Protein AF-A0A1V6HZI9-F1 (afdb_monomer_lite)

Sequence (207 aa):
MTIEEAFTNPLIVEGMKKQGNSTENINKILEMMKEASAQMIKSAQTSNIKYEIGKFKQYPAVYFSLPIKPKIKKEKKKDRTIEIKNPDGTITKIQASGGGNDDRVKFPPDAFKKEDLPIGGKILQAIQVKNFLISGGLLTSLHCAPSGKLFCQSLTQFNTITKVTHDGGMTFIDHLIVPLNSCLEKEGYMNREEIEDMILKIISLLL

Foldseek 3Di:
DDPLVVLPDPVNVVVVVVVVDDPVNSVVVSVVVVVVVVVVVVCVVVFPWDKDWDDDVNWTFIKIATPDPPPPPPDDPPFPWDWDQDPVRDTDTDRPPPDDDPPVDDDDPCLPPDDAFPPRRIQTAWTDQPPDIDGPDLSNCLRVFAAQARKDFAPPAWDWDWDWDADPNDIDIDIDTGTDIDGCNVNVHDGNVVSVVVVVVVSVVSD

Structure (mmCIF, N/CA/C/O backbone):
data_AF-A0A1V6HZI9-F1
#
_entry.id   AF-A0A1V6HZI9-F1
#
loop_
_atom_site.group_PDB
_atom_site.id
_atom_site.type_symbol
_atom_site.label_atom_id
_atom_site.label_alt_id
_atom_site.label_comp_id
_atom_site.label_asym_id
_atom_site.label_entity_id
_atom_site.label_seq_id
_atom_site.pdbx_PDB_ins_code
_atom_site.Cartn_x
_atom_site.Cartn_y
_atom_site.Cartn_z
_atom_site.occupancy
_atom_site.B_iso_or_equiv
_atom_site.auth_seq_id
_atom_site.auth_comp_id
_atom_site.auth_asym_id
_atom_site.auth_atom_id
_atom_site.pdbx_PDB_model_num
ATOM 1 N N . MET A 1 1 ? -0.736 4.067 29.217 1.00 46.06 1 MET A N 1
ATOM 2 C CA . MET A 1 1 ? 0.454 3.223 29.047 1.00 46.06 1 MET A CA 1
ATOM 3 C C . MET A 1 1 ? 1.166 3.672 27.790 1.00 46.06 1 MET A C 1
ATOM 5 O O . MET A 1 1 ? 0.707 3.380 26.690 1.00 46.06 1 MET A O 1
ATOM 9 N N . THR A 1 2 ? 2.199 4.489 27.943 1.00 56.22 2 THR A N 1
ATOM 10 C CA . THR A 1 2 ? 3.086 4.845 26.832 1.00 56.22 2 THR A CA 1
ATOM 11 C C . THR A 1 2 ? 3.970 3.646 26.486 1.00 56.22 2 THR A C 1
ATOM 13 O O . THR A 1 2 ? 4.133 2.724 27.287 1.00 56.22 2 THR A O 1
ATOM 16 N N . ILE A 1 3 ? 4.544 3.637 25.281 1.00 59.69 3 ILE A N 1
ATOM 17 C CA . ILE A 1 3 ? 5.515 2.605 24.879 1.00 59.69 3 ILE A CA 1
ATOM 18 C C . ILE A 1 3 ? 6.664 2.546 25.905 1.00 59.69 3 ILE A C 1
ATOM 20 O O . ILE A 1 3 ? 7.105 1.470 26.291 1.00 59.69 3 ILE A O 1
ATOM 24 N N . GLU A 1 4 ? 7.068 3.696 26.438 1.00 58.50 4 GLU A N 1
ATOM 25 C CA . GLU A 1 4 ? 8.093 3.820 27.479 1.00 58.50 4 GLU A CA 1
ATOM 26 C C . GLU A 1 4 ? 7.702 3.136 28.800 1.00 58.50 4 GLU A C 1
ATOM 28 O O . GLU A 1 4 ? 8.509 2.416 29.391 1.00 58.50 4 GLU A O 1
ATOM 33 N N . GLU A 1 5 ? 6.455 3.299 29.247 1.00 62.59 5 GLU A N 1
ATOM 34 C CA . GLU A 1 5 ? 5.923 2.635 30.447 1.00 62.59 5 GLU A CA 1
ATOM 35 C C . GLU A 1 5 ? 5.815 1.112 30.272 1.00 62.59 5 GLU A C 1
ATOM 37 O O . GLU A 1 5 ? 5.976 0.358 31.230 1.00 62.59 5 GLU A O 1
ATOM 42 N N . ALA A 1 6 ? 5.574 0.634 29.047 1.00 62.78 6 ALA A N 1
ATOM 43 C CA . ALA A 1 6 ? 5.550 -0.796 28.760 1.00 62.78 6 ALA A CA 1
ATOM 44 C C . ALA A 1 6 ? 6.958 -1.412 28.837 1.00 62.78 6 ALA A C 1
ATOM 46 O O . ALA A 1 6 ? 7.141 -2.440 29.482 1.00 62.78 6 ALA A O 1
ATOM 47 N N . PHE A 1 7 ? 7.971 -0.777 28.241 1.00 60.72 7 PHE A N 1
ATOM 48 C CA . PHE A 1 7 ? 9.335 -1.326 28.178 1.00 60.72 7 PHE A CA 1
ATOM 49 C C . PHE A 1 7 ? 10.171 -1.121 29.449 1.00 60.72 7 PHE A C 1
ATOM 51 O O . PHE A 1 7 ? 11.215 -1.751 29.607 1.00 60.72 7 PHE A O 1
ATOM 58 N N . THR A 1 8 ? 9.697 -0.301 30.385 1.00 66.25 8 THR A N 1
ATOM 59 C CA . THR A 1 8 ? 10.233 -0.223 31.754 1.00 66.25 8 THR A CA 1
ATOM 60 C C . THR A 1 8 ? 9.648 -1.290 32.683 1.00 66.25 8 THR A C 1
ATOM 62 O O . THR A 1 8 ? 10.113 -1.444 33.813 1.00 66.25 8 THR A O 1
ATOM 65 N N . ASN A 1 9 ? 8.667 -2.072 32.215 1.00 73.12 9 ASN A N 1
ATOM 66 C CA . ASN A 1 9 ? 8.085 -3.162 32.984 1.00 73.12 9 ASN A CA 1
ATOM 67 C C . ASN A 1 9 ? 9.141 -4.257 33.262 1.00 73.12 9 ASN A C 1
ATOM 69 O O . ASN A 1 9 ? 9.729 -4.791 32.312 1.00 73.12 9 ASN A O 1
ATOM 73 N N . PRO A 1 10 ? 9.345 -4.652 34.536 1.00 70.44 10 PRO A N 1
ATOM 74 C CA . PRO A 1 10 ? 10.313 -5.676 34.926 1.00 70.44 10 PRO A CA 1
ATOM 75 C C . PRO A 1 10 ? 10.183 -6.987 34.142 1.00 70.44 10 PRO A C 1
ATOM 77 O O . PRO A 1 10 ? 11.195 -7.597 33.807 1.00 70.44 10 PRO A O 1
ATOM 80 N N . LEU A 1 11 ? 8.958 -7.384 33.782 1.00 71.38 11 LEU A N 1
ATOM 81 C CA . LEU A 1 11 ? 8.686 -8.619 33.041 1.00 71.38 11 LEU A CA 1
ATOM 82 C C . LEU A 1 11 ? 9.225 -8.574 31.604 1.00 71.38 11 LEU A C 1
ATOM 84 O O . LEU A 1 11 ? 9.719 -9.579 31.092 1.00 71.38 11 LEU A O 1
ATOM 88 N N . ILE A 1 12 ? 9.170 -7.407 30.957 1.00 64.75 12 ILE A N 1
ATOM 89 C CA . ILE A 1 12 ? 9.692 -7.220 29.596 1.00 64.75 12 ILE A CA 1
ATOM 90 C C . ILE A 1 12 ? 11.221 -7.176 29.621 1.00 64.75 12 ILE A C 1
ATOM 92 O O . ILE A 1 12 ? 11.871 -7.819 28.796 1.00 64.75 12 ILE A O 1
ATOM 96 N N . VAL A 1 13 ? 11.803 -6.496 30.611 1.00 66.62 13 VAL A N 1
ATOM 97 C CA . VAL A 1 13 ? 13.260 -6.442 30.809 1.00 66.62 13 VAL A CA 1
ATOM 98 C C . VAL A 1 13 ? 13.831 -7.835 31.096 1.00 66.62 13 VAL A C 1
ATOM 100 O O . VAL A 1 13 ? 14.883 -8.199 30.569 1.00 66.62 13 VAL A O 1
ATOM 103 N N . GLU A 1 14 ? 13.136 -8.648 31.891 1.00 70.00 14 GLU A N 1
ATOM 104 C CA . GLU A 1 14 ? 13.538 -10.02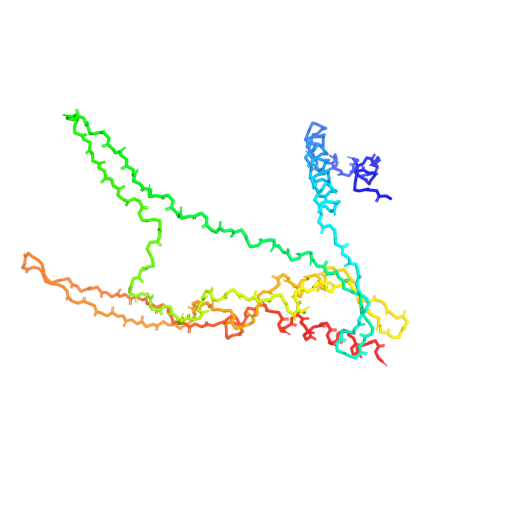7 32.176 1.00 70.00 14 GLU A CA 1
ATOM 105 C C . GLU A 1 14 ? 13.434 -10.926 30.930 1.00 70.00 14 GLU A C 1
ATOM 107 O O . GLU A 1 14 ? 14.324 -11.740 30.677 1.00 70.00 14 GLU A O 1
ATOM 112 N N . GLY A 1 15 ? 12.404 -10.731 30.099 1.00 70.06 15 GLY A N 1
ATOM 113 C CA . GLY A 1 15 ? 12.269 -11.392 28.798 1.00 70.06 15 GLY A CA 1
ATOM 114 C C . GLY A 1 15 ? 13.395 -11.034 27.820 1.00 70.06 15 GLY A C 1
ATOM 115 O O . GLY A 1 15 ? 13.958 -11.918 27.177 1.00 70.06 15 GLY A O 1
ATOM 116 N N . MET A 1 16 ? 13.794 -9.760 27.761 1.00 65.06 16 MET A N 1
ATOM 117 C CA . MET A 1 16 ? 14.908 -9.301 26.919 1.00 65.06 16 MET A CA 1
ATOM 118 C C . MET A 1 16 ? 16.262 -9.850 27.376 1.00 65.06 16 MET A C 1
ATOM 120 O O . MET A 1 16 ? 17.093 -10.200 26.537 1.00 65.06 16 MET A O 1
ATOM 124 N N . LYS A 1 17 ? 16.474 -9.986 28.691 1.00 70.38 17 LYS A N 1
ATOM 125 C CA . LYS A 1 17 ? 17.668 -10.641 29.251 1.00 70.38 17 LYS A CA 1
ATOM 126 C C . LYS A 1 17 ? 17.710 -12.134 28.918 1.00 70.38 17 LYS A C 1
ATOM 128 O O . LYS A 1 17 ? 18.770 -12.644 28.567 1.00 70.38 17 LYS A O 1
ATOM 133 N N . LYS A 1 18 ? 16.565 -12.828 28.953 1.00 74.50 18 LYS A N 1
ATOM 134 C CA . LYS A 1 18 ? 16.451 -14.246 28.550 1.00 74.50 18 LYS A CA 1
ATOM 135 C C . LYS A 1 18 ? 16.744 -14.473 27.061 1.00 74.50 18 LYS A C 1
ATOM 137 O O . LYS A 1 18 ? 17.177 -15.558 26.698 1.00 74.50 18 LYS A O 1
ATOM 142 N N . GLN A 1 19 ? 16.570 -13.454 26.219 1.00 67.88 19 GLN A N 1
ATOM 143 C CA . GLN A 1 19 ? 16.938 -13.480 24.796 1.00 67.88 19 GLN A CA 1
ATOM 144 C C . GLN A 1 19 ? 18.418 -13.143 24.523 1.00 67.88 19 GLN A C 1
ATOM 146 O O . GLN A 1 19 ? 18.811 -13.017 23.367 1.00 67.88 19 GLN A O 1
ATOM 151 N N . GLY A 1 20 ? 19.252 -13.007 25.561 1.00 68.81 20 GLY A N 1
ATOM 152 C CA . GLY A 1 20 ? 20.697 -12.800 25.416 1.00 68.81 20 GLY A CA 1
ATOM 153 C C . GLY A 1 20 ? 21.125 -11.346 25.199 1.00 68.81 20 GLY A C 1
ATOM 154 O O . GLY A 1 20 ? 22.288 -11.099 24.884 1.00 68.81 20 GLY A O 1
ATOM 155 N N . ASN A 1 21 ? 20.230 -10.369 25.384 1.00 69.75 21 ASN A N 1
ATOM 156 C CA . ASN A 1 21 ? 20.609 -8.958 25.302 1.00 69.75 21 ASN A CA 1
ATOM 157 C C . ASN A 1 21 ? 21.319 -8.497 26.582 1.00 69.75 21 ASN A C 1
ATOM 159 O O . ASN A 1 21 ? 20.817 -8.685 27.692 1.00 69.75 21 ASN A O 1
ATOM 163 N N . SER A 1 22 ? 22.474 -7.842 26.422 1.00 72.94 22 SER A N 1
ATOM 164 C CA . SER A 1 22 ? 23.171 -7.181 27.527 1.00 72.94 22 SER A CA 1
ATOM 165 C C . SER A 1 22 ? 22.367 -5.985 28.047 1.00 72.94 22 SER A C 1
ATOM 167 O O . SER A 1 22 ? 21.621 -5.336 27.309 1.00 72.94 22 SER A O 1
ATOM 169 N N . THR A 1 23 ? 22.542 -5.655 29.326 1.00 71.19 23 THR A N 1
ATOM 170 C CA . THR A 1 23 ? 21.860 -4.524 29.976 1.00 71.19 23 THR A CA 1
ATOM 171 C C . THR A 1 23 ? 22.152 -3.188 29.274 1.00 71.19 23 THR A C 1
ATOM 173 O O . THR A 1 23 ? 21.282 -2.326 29.198 1.00 71.19 23 THR A O 1
ATOM 176 N N . GLU A 1 24 ? 23.346 -3.036 28.694 1.00 71.88 24 GLU A N 1
ATOM 177 C CA . GLU A 1 24 ? 23.735 -1.865 27.896 1.00 71.88 24 GLU A CA 1
ATOM 178 C C . GLU A 1 24 ? 22.971 -1.772 26.568 1.00 71.88 24 GLU A C 1
ATOM 180 O O . GLU A 1 24 ? 22.516 -0.689 26.198 1.00 71.88 24 GLU A O 1
ATOM 185 N N . ASN A 1 25 ? 22.758 -2.897 25.877 1.00 73.75 25 ASN A N 1
ATOM 186 C CA . ASN A 1 25 ? 21.975 -2.924 24.640 1.00 73.75 25 ASN A CA 1
ATOM 187 C C . ASN A 1 25 ? 20.499 -2.604 24.898 1.00 73.75 25 ASN A C 1
ATOM 189 O O . ASN A 1 25 ? 19.892 -1.867 24.125 1.00 73.75 25 ASN A O 1
ATOM 193 N N . ILE A 1 26 ? 19.938 -3.096 26.006 1.00 70.69 26 ILE A N 1
ATOM 194 C CA . ILE A 1 26 ? 18.561 -2.781 26.418 1.00 70.69 26 ILE A CA 1
ATOM 195 C C . ILE A 1 26 ? 18.415 -1.273 26.676 1.00 70.69 26 ILE A C 1
ATOM 197 O O . ILE A 1 26 ? 17.486 -0.652 26.163 1.00 70.69 26 ILE A O 1
ATOM 201 N N . ASN A 1 27 ? 19.368 -0.658 27.383 1.00 72.81 27 ASN A N 1
ATOM 202 C CA . ASN A 1 27 ? 19.362 0.787 27.635 1.00 72.81 27 ASN A CA 1
ATOM 203 C C . ASN A 1 27 ? 19.506 1.610 26.346 1.00 72.81 27 ASN A C 1
ATOM 205 O O . ASN A 1 27 ? 18.825 2.619 26.181 1.00 72.81 27 ASN A O 1
ATOM 209 N N . LYS A 1 28 ? 20.337 1.163 25.397 1.00 78.56 28 LYS A N 1
ATOM 210 C CA . LYS A 1 28 ? 20.498 1.829 24.097 1.00 78.56 28 LYS A CA 1
ATOM 211 C C . LYS A 1 28 ? 19.223 1.769 23.249 1.00 78.56 28 LYS A C 1
ATOM 213 O O . LYS A 1 28 ? 18.861 2.758 22.619 1.00 78.56 28 LYS A O 1
ATOM 218 N N . ILE A 1 29 ? 18.524 0.632 23.258 1.00 73.44 29 ILE A N 1
ATOM 219 C CA . ILE A 1 29 ? 17.230 0.465 22.578 1.00 73.44 29 ILE A CA 1
ATOM 220 C C . ILE A 1 29 ? 16.169 1.373 23.212 1.00 73.44 29 ILE A C 1
ATOM 222 O O . ILE A 1 29 ? 15.417 2.023 22.489 1.00 73.44 29 ILE A O 1
ATOM 226 N N . LEU A 1 30 ? 16.135 1.460 24.545 1.00 71.19 30 LEU A N 1
ATOM 227 C CA . LEU A 1 30 ? 15.223 2.347 25.269 1.00 71.19 30 LEU A CA 1
ATOM 228 C C . LEU A 1 30 ? 15.449 3.822 24.913 1.00 71.19 30 LEU A C 1
ATOM 230 O O . LEU A 1 30 ? 14.481 4.532 24.658 1.00 71.19 30 LEU A O 1
ATOM 234 N N . GLU A 1 31 ? 16.701 4.277 24.844 1.00 76.25 31 GLU A N 1
ATOM 235 C CA . GLU A 1 31 ? 17.022 5.655 24.444 1.00 76.25 31 GLU A CA 1
ATOM 236 C C . GLU A 1 31 ? 16.632 5.943 22.987 1.00 76.25 31 GLU A C 1
ATOM 238 O O . GLU A 1 31 ? 15.959 6.936 22.719 1.00 76.25 31 GLU A O 1
ATOM 243 N N . MET A 1 32 ? 16.922 5.034 22.048 1.00 74.44 32 MET A N 1
ATOM 244 C CA . MET A 1 32 ? 16.468 5.180 20.657 1.00 74.44 32 MET A CA 1
ATOM 245 C C . MET A 1 32 ? 14.937 5.234 20.539 1.00 74.44 32 MET A C 1
ATOM 247 O O . MET A 1 32 ? 14.396 5.972 19.714 1.00 74.44 32 MET A O 1
ATOM 251 N N . MET A 1 33 ? 14.221 4.461 21.358 1.00 68.00 33 MET A N 1
ATOM 252 C CA . MET A 1 33 ? 12.759 4.492 21.386 1.00 68.00 33 MET A CA 1
ATOM 253 C C . MET A 1 33 ? 12.212 5.790 21.980 1.00 68.00 33 MET A C 1
ATOM 255 O O . MET A 1 33 ? 11.218 6.285 21.456 1.00 68.00 33 MET A O 1
ATOM 259 N N . LYS A 1 34 ? 12.853 6.360 23.010 1.00 70.00 34 LYS A N 1
ATOM 260 C CA . LYS A 1 34 ? 12.498 7.682 23.558 1.00 70.00 34 LYS A CA 1
ATOM 261 C C . LYS A 1 34 ? 12.708 8.797 22.540 1.00 70.00 34 LYS A C 1
ATOM 263 O O . LYS A 1 34 ? 11.889 9.702 22.417 1.00 70.00 34 LYS A O 1
ATOM 268 N N . GLU A 1 35 ? 13.800 8.747 21.786 1.00 73.88 35 GLU A N 1
ATOM 269 C CA . GLU A 1 35 ? 14.040 9.722 20.723 1.00 73.88 35 GLU A CA 1
ATOM 270 C C . GLU A 1 35 ? 12.982 9.600 19.620 1.00 73.88 35 GLU A C 1
ATOM 272 O O . GLU A 1 35 ? 12.399 10.605 19.203 1.00 73.88 35 GLU A O 1
ATOM 277 N N . ALA A 1 36 ? 12.657 8.372 19.204 1.00 67.69 36 ALA A N 1
ATOM 278 C CA . ALA A 1 36 ? 11.620 8.110 18.212 1.00 67.69 36 ALA A CA 1
ATOM 279 C C . ALA A 1 36 ? 10.216 8.512 18.703 1.00 67.69 36 ALA A C 1
ATOM 281 O O . ALA A 1 36 ? 9.455 9.121 17.946 1.00 67.69 36 ALA A O 1
ATOM 282 N N . SER A 1 37 ? 9.869 8.225 19.962 1.00 62.16 37 SER A N 1
ATOM 283 C CA . SER A 1 37 ? 8.592 8.611 20.573 1.00 62.16 37 SER A CA 1
ATOM 284 C C . SER A 1 37 ? 8.484 10.132 20.689 1.00 62.16 37 SER A C 1
ATOM 286 O O . SER A 1 37 ? 7.485 10.706 20.258 1.00 62.16 37 SER A O 1
ATOM 288 N N . ALA A 1 38 ? 9.526 10.815 21.168 1.00 69.06 38 ALA A N 1
ATOM 289 C CA . ALA A 1 38 ? 9.567 12.269 21.279 1.00 69.06 38 ALA A CA 1
ATOM 290 C C . ALA A 1 38 ? 9.475 12.946 19.905 1.00 69.06 38 ALA A C 1
ATOM 292 O O . ALA A 1 38 ? 8.787 13.961 19.753 1.00 69.06 38 ALA A O 1
ATOM 293 N N . GLN A 1 39 ? 10.121 12.376 18.884 1.00 64.88 39 GLN A N 1
ATOM 294 C CA . GLN A 1 39 ? 10.023 12.849 17.506 1.00 64.88 39 GLN A CA 1
ATOM 295 C C . GLN A 1 39 ? 8.614 12.636 16.935 1.00 64.88 39 GLN A C 1
ATOM 297 O O . GLN A 1 39 ? 8.078 13.544 16.295 1.00 64.88 39 GLN A O 1
ATOM 302 N N . MET A 1 40 ? 7.974 11.495 17.216 1.00 62.12 40 MET A N 1
ATOM 303 C CA . MET A 1 40 ? 6.577 11.244 16.846 1.00 62.12 40 MET A CA 1
ATOM 304 C C . MET A 1 40 ? 5.610 12.193 17.556 1.00 62.12 40 MET A C 1
ATOM 306 O O . MET A 1 40 ? 4.726 12.736 16.903 1.00 62.12 40 MET A O 1
ATOM 310 N N . ILE A 1 41 ? 5.785 12.450 18.855 1.00 64.56 41 ILE A N 1
ATOM 311 C CA . ILE A 1 41 ? 4.928 13.357 19.635 1.00 64.56 41 ILE A CA 1
ATOM 312 C C . ILE A 1 41 ? 5.074 14.795 19.129 1.00 64.56 41 ILE A C 1
ATOM 314 O O . ILE A 1 41 ? 4.068 15.447 18.849 1.00 64.56 41 ILE A O 1
ATOM 318 N N . LYS A 1 42 ? 6.308 15.281 18.929 1.00 64.44 42 LYS A N 1
ATOM 319 C CA . LYS A 1 42 ? 6.554 16.604 18.329 1.00 64.44 42 LYS A CA 1
ATOM 320 C C . LYS A 1 42 ? 5.964 16.699 16.924 1.00 64.44 42 LYS A C 1
ATOM 322 O O . LYS A 1 42 ? 5.370 17.719 16.574 1.00 64.44 42 LYS A O 1
ATOM 327 N N . SER A 1 43 ? 6.086 15.644 16.120 1.00 59.50 43 SER A N 1
ATOM 328 C CA . SER A 1 43 ? 5.467 15.584 14.795 1.00 59.50 43 SER A CA 1
ATOM 329 C C . SER A 1 43 ? 3.940 15.609 14.886 1.00 59.50 43 SER A C 1
ATOM 331 O O . SER A 1 43 ? 3.311 16.378 14.169 1.00 59.50 43 SER A O 1
ATOM 333 N N . ALA A 1 44 ? 3.325 14.860 15.799 1.00 60.41 44 ALA A N 1
ATOM 334 C CA . ALA A 1 44 ? 1.876 14.837 15.981 1.00 60.41 44 ALA A CA 1
ATOM 335 C C . ALA A 1 44 ? 1.331 16.202 16.436 1.00 60.41 44 ALA A C 1
ATOM 337 O O . ALA A 1 44 ? 0.359 16.693 15.863 1.00 60.41 44 ALA A O 1
ATOM 338 N N . GLN A 1 45 ? 2.001 16.853 17.394 1.00 64.25 45 GLN A N 1
ATOM 339 C CA . GLN A 1 45 ? 1.646 18.190 17.885 1.00 64.25 45 GLN A CA 1
ATOM 340 C C . GLN A 1 45 ? 1.770 19.266 16.797 1.00 64.25 45 GLN A C 1
ATOM 342 O O . GLN A 1 45 ? 0.937 20.164 16.716 1.00 64.25 45 GLN A O 1
ATOM 347 N N . THR A 1 46 ? 2.775 19.164 15.924 1.00 61.66 46 THR A N 1
ATOM 348 C CA . THR A 1 46 ? 2.971 20.107 14.807 1.00 61.66 46 THR A CA 1
ATOM 349 C C . THR A 1 46 ? 2.067 19.827 13.605 1.00 61.66 46 THR A C 1
ATOM 351 O O . THR A 1 46 ? 1.815 20.727 12.807 1.00 61.66 46 THR A O 1
ATOM 354 N N . SER A 1 47 ? 1.545 18.605 13.471 1.00 60.31 47 SER A N 1
ATOM 355 C CA . SER A 1 47 ? 0.797 18.174 12.284 1.00 60.31 47 SER A CA 1
ATOM 356 C C . SER A 1 47 ? -0.693 18.535 12.297 1.00 60.31 47 SER A C 1
ATOM 358 O O . SER A 1 47 ? -1.345 18.318 11.286 1.00 60.31 47 SER A O 1
ATOM 360 N N . ASN A 1 48 ? -1.261 19.085 13.380 1.00 66.69 48 ASN A N 1
ATOM 361 C CA . ASN A 1 48 ? -2.681 19.492 13.463 1.00 66.69 48 ASN A CA 1
ATOM 362 C C . ASN A 1 48 ? -3.657 18.471 12.825 1.00 66.69 48 ASN A C 1
ATOM 364 O O . ASN A 1 48 ? -4.565 18.833 12.071 1.00 66.69 48 ASN A O 1
ATOM 368 N N . ILE A 1 49 ? -3.403 17.179 13.059 1.00 73.19 49 ILE A N 1
ATOM 369 C CA . ILE A 1 49 ? -4.184 16.081 12.486 1.00 73.19 49 ILE A CA 1
ATOM 370 C C . ILE A 1 49 ? -5.560 16.115 13.144 1.00 73.19 49 ILE A C 1
ATOM 372 O O . ILE A 1 49 ? -5.666 16.073 14.369 1.00 73.19 49 ILE A O 1
ATOM 376 N N . LYS A 1 50 ? -6.616 16.196 12.334 1.00 81.06 50 LYS A N 1
ATOM 377 C CA . LYS A 1 50 ? -8.000 16.188 12.821 1.00 81.06 50 LYS A CA 1
ATOM 378 C C . LYS A 1 50 ? -8.638 14.844 12.534 1.00 81.06 50 LYS A C 1
ATOM 380 O O . LYS A 1 50 ? -8.375 14.250 11.488 1.00 81.06 50 LYS A O 1
ATOM 385 N N . TYR A 1 51 ? -9.493 14.386 13.442 1.00 86.19 51 TYR A N 1
ATOM 386 C CA . TYR A 1 51 ? -10.368 13.266 13.135 1.00 86.19 51 TYR A CA 1
ATOM 387 C C . TYR A 1 51 ? -11.620 13.763 12.409 1.00 86.19 51 TYR A C 1
ATOM 389 O O . TYR A 1 51 ? -12.073 14.891 12.608 1.00 86.19 51 TYR A O 1
ATOM 397 N N . GLU A 1 52 ? -12.173 12.906 11.567 1.00 88.94 52 GLU A N 1
ATOM 398 C CA . GLU A 1 52 ? -13.426 13.128 10.865 1.00 88.94 52 GLU A CA 1
ATOM 399 C C . GLU A 1 52 ? -14.261 11.855 10.940 1.00 88.94 52 GLU A C 1
ATOM 401 O O . GLU A 1 52 ? -13.755 10.752 10.728 1.00 88.94 52 GLU A O 1
ATOM 406 N N . ILE A 1 53 ? -15.546 12.009 11.244 1.00 91.31 53 ILE A N 1
ATOM 407 C CA . ILE A 1 53 ? -16.509 10.914 11.182 1.00 91.31 53 ILE A CA 1
ATOM 408 C C . ILE A 1 53 ? -17.148 10.955 9.800 1.00 91.31 53 ILE A C 1
ATOM 410 O O . ILE A 1 53 ? -17.642 11.990 9.359 1.00 91.31 53 ILE A O 1
ATOM 414 N N . GLY A 1 54 ? -17.144 9.820 9.120 1.00 91.31 54 GLY A N 1
ATOM 415 C CA . GLY A 1 54 ? -17.730 9.674 7.802 1.00 91.31 54 GLY A CA 1
ATOM 416 C C . GLY A 1 54 ? -18.261 8.268 7.597 1.00 91.31 54 GLY A C 1
ATOM 417 O O . GLY A 1 54 ? -18.680 7.588 8.536 1.00 91.31 54 GLY A O 1
ATOM 418 N N . LYS A 1 55 ? -18.242 7.826 6.342 1.00 92.75 55 LYS A N 1
ATOM 419 C CA . LYS A 1 55 ? -18.597 6.458 5.976 1.00 92.75 55 LYS A CA 1
ATOM 420 C C . LYS A 1 55 ? -17.485 5.831 5.155 1.00 92.75 55 LYS A C 1
ATOM 422 O O . LYS A 1 55 ? -16.874 6.502 4.325 1.00 92.75 55 LYS A O 1
ATOM 427 N N . PHE A 1 56 ? -17.213 4.557 5.394 1.00 91.06 56 PHE A N 1
ATOM 428 C CA . PHE A 1 56 ? -16.454 3.700 4.496 1.00 91.06 56 PHE A CA 1
ATOM 429 C C . PHE A 1 56 ? -17.461 2.829 3.748 1.00 91.06 56 PHE A C 1
ATOM 431 O O . PHE A 1 56 ? -18.125 1.981 4.347 1.00 91.06 56 PHE A O 1
ATOM 438 N N . LYS A 1 57 ? -17.645 3.100 2.450 1.00 90.12 57 LYS A N 1
ATOM 439 C CA . LYS A 1 57 ? -18.813 2.630 1.686 1.00 90.12 57 LYS A CA 1
ATOM 440 C C . LYS A 1 57 ? -20.113 3.033 2.407 1.00 90.12 57 LYS A C 1
ATOM 442 O O . LYS A 1 57 ? -20.418 4.219 2.499 1.00 90.12 57 LYS A O 1
ATOM 447 N N . GLN A 1 58 ? -20.845 2.065 2.952 1.00 92.31 58 GLN A N 1
ATOM 448 C CA . GLN A 1 58 ? -22.082 2.265 3.713 1.00 92.31 58 GLN A CA 1
ATOM 449 C C . GLN A 1 58 ? -21.893 2.244 5.239 1.00 92.31 58 GLN A C 1
ATOM 451 O O . GLN A 1 58 ? -22.815 2.615 5.965 1.00 92.31 58 GLN A O 1
ATOM 456 N N . TYR A 1 59 ? -20.718 1.843 5.733 1.00 93.81 59 TYR A N 1
ATOM 457 C CA . TYR A 1 59 ? -20.458 1.638 7.159 1.00 93.81 59 TYR A CA 1
ATOM 458 C C . TYR A 1 59 ? -19.947 2.918 7.822 1.00 93.81 59 TYR A C 1
ATOM 460 O O . TYR A 1 59 ? -19.098 3.590 7.231 1.00 93.81 59 TYR A O 1
ATOM 468 N N . PRO A 1 60 ? -20.411 3.275 9.034 1.00 95.25 60 PRO A N 1
ATOM 469 C CA . PRO A 1 60 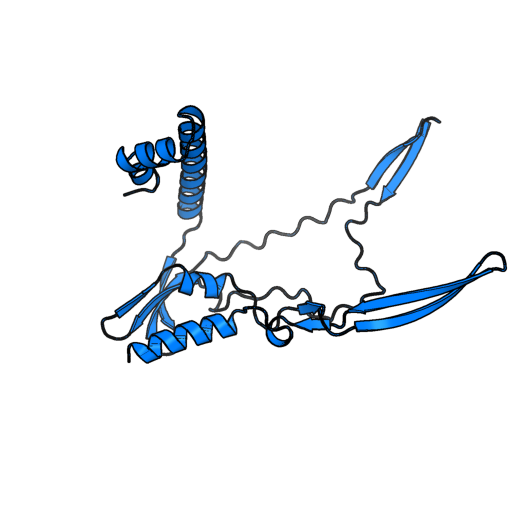? -19.827 4.373 9.796 1.00 95.25 60 PRO A CA 1
ATOM 470 C C . PRO A 1 60 ? -18.323 4.162 9.991 1.00 95.25 60 PRO A C 1
ATOM 472 O O . PRO A 1 60 ? -17.879 3.059 10.311 1.00 95.25 60 PRO A O 1
ATOM 475 N N . ALA A 1 61 ? -17.537 5.213 9.782 1.00 94.44 61 ALA A N 1
ATOM 476 C CA . ALA A 1 61 ? -16.085 5.134 9.830 1.00 94.44 61 ALA A CA 1
ATOM 477 C C . ALA A 1 61 ? -15.460 6.402 10.409 1.00 94.44 61 ALA A C 1
ATOM 479 O O . ALA A 1 61 ? -16.010 7.499 10.290 1.00 94.44 61 ALA A O 1
ATOM 480 N N . VAL A 1 62 ? -14.282 6.243 11.004 1.00 92.12 62 VAL A N 1
ATOM 481 C CA . VAL A 1 62 ? -13.462 7.341 11.516 1.00 92.12 62 VAL A CA 1
ATOM 482 C C . VAL A 1 62 ? -12.207 7.456 10.670 1.00 92.12 62 VAL A C 1
ATOM 484 O O . VAL A 1 62 ? -11.524 6.467 10.398 1.00 92.12 62 VAL A O 1
ATOM 487 N N . TYR A 1 63 ? -11.896 8.685 10.287 1.00 90.25 63 TYR A N 1
ATOM 488 C CA . TYR A 1 63 ? -10.756 9.045 9.467 1.00 90.25 63 TYR A CA 1
ATOM 489 C C . TYR A 1 63 ? -9.855 10.035 10.197 1.00 90.25 63 TYR A C 1
ATOM 491 O O . TYR A 1 63 ? -10.329 10.873 10.957 1.00 90.25 63 TYR A O 1
ATOM 499 N N . PHE A 1 64 ? -8.562 10.001 9.902 1.00 86.75 64 PHE A N 1
ATOM 500 C CA . PHE A 1 64 ? -7.647 11.106 10.136 1.00 86.75 64 PHE A CA 1
ATOM 501 C C . PHE A 1 64 ? -7.486 11.910 8.853 1.00 86.75 64 PHE A C 1
ATOM 503 O O . PHE A 1 64 ? -7.064 11.394 7.815 1.00 86.75 64 PHE A O 1
ATOM 510 N N . SER A 1 65 ? -7.810 13.195 8.939 1.00 80.25 65 SER A N 1
ATOM 511 C CA . SER A 1 65 ? -7.462 14.173 7.924 1.00 80.25 65 SER A CA 1
ATOM 512 C C . SER A 1 65 ? -6.049 14.658 8.202 1.00 80.25 65 SER A C 1
ATOM 514 O O . SER A 1 65 ? -5.789 15.330 9.205 1.00 80.25 65 SER A O 1
ATOM 516 N N . LEU A 1 66 ? -5.134 14.330 7.295 1.00 73.38 66 LEU A N 1
ATOM 517 C CA . LEU A 1 66 ? -3.803 14.911 7.320 1.00 73.38 66 LEU A CA 1
ATOM 518 C C . LEU A 1 66 ? -3.884 16.390 6.914 1.00 73.38 66 LEU A C 1
ATOM 520 O O . LEU A 1 66 ? -4.692 16.745 6.049 1.00 73.38 66 LEU A O 1
ATOM 524 N N . PRO A 1 67 ? -3.051 17.267 7.497 1.00 66.44 67 PRO A N 1
ATOM 525 C CA . PRO A 1 67 ? -2.912 18.624 6.994 1.00 66.44 67 PRO A CA 1
ATOM 526 C C . PRO A 1 67 ? -2.433 18.566 5.540 1.00 66.44 67 PRO A C 1
ATOM 528 O O . PRO A 1 67 ? -1.575 17.753 5.176 1.00 66.44 67 PRO A O 1
ATOM 531 N N . ILE A 1 68 ? -2.958 19.456 4.701 1.00 63.06 68 ILE A N 1
ATOM 532 C CA . ILE A 1 68 ? -2.441 19.638 3.345 1.00 63.06 68 ILE A CA 1
ATOM 533 C C . ILE A 1 68 ? -0.973 20.039 3.493 1.00 63.06 68 ILE A C 1
ATOM 535 O O . ILE A 1 68 ? -0.676 21.128 3.988 1.00 63.06 68 ILE A O 1
ATOM 539 N N . LYS A 1 69 ? -0.042 19.156 3.101 1.00 58.62 69 LYS A N 1
ATOM 540 C CA . LYS A 1 69 ? 1.381 19.510 3.111 1.00 58.62 69 LYS A CA 1
ATOM 541 C C . LYS A 1 69 ? 1.543 20.770 2.255 1.00 58.62 69 LYS A C 1
ATOM 543 O O . LYS A 1 69 ? 1.085 20.761 1.106 1.00 58.62 69 LYS A O 1
ATOM 548 N N . PRO A 1 70 ? 2.180 21.839 2.767 1.00 52.25 70 PRO A N 1
ATOM 549 C CA . PRO A 1 70 ? 2.473 22.997 1.942 1.00 52.25 70 PRO A CA 1
ATOM 550 C C . PRO A 1 70 ? 3.237 22.515 0.710 1.00 52.25 70 PRO A C 1
ATOM 552 O O . PRO A 1 70 ? 4.082 21.620 0.810 1.00 52.25 70 PRO A O 1
ATOM 555 N N . LYS A 1 71 ? 2.910 23.062 -0.466 1.00 52.69 71 LYS A N 1
ATOM 556 C CA . LYS A 1 71 ? 3.663 22.782 -1.691 1.00 52.69 71 LYS A CA 1
ATOM 557 C C . LYS A 1 71 ? 5.102 23.228 -1.449 1.00 52.69 71 LYS A C 1
ATOM 559 O O . LYS A 1 71 ? 5.422 24.402 -1.610 1.00 52.69 71 LYS A O 1
ATOM 564 N N . ILE A 1 72 ? 5.962 22.295 -1.046 1.00 54.91 72 ILE A N 1
ATOM 565 C CA . ILE A 1 72 ? 7.400 22.520 -1.004 1.00 54.91 72 ILE A CA 1
ATOM 566 C C . ILE A 1 72 ? 7.771 22.812 -2.454 1.00 54.91 72 ILE A C 1
ATOM 568 O O . ILE A 1 72 ? 7.647 21.938 -3.318 1.00 54.91 72 ILE A O 1
ATOM 572 N N . LYS A 1 73 ? 8.139 24.064 -2.749 1.00 48.41 73 LYS A N 1
ATOM 573 C CA . LYS A 1 73 ? 8.735 24.397 -4.041 1.00 48.41 73 LYS A CA 1
ATOM 574 C C . LYS A 1 73 ? 9.944 23.482 -4.165 1.00 48.41 73 LYS A C 1
ATOM 576 O O . LYS A 1 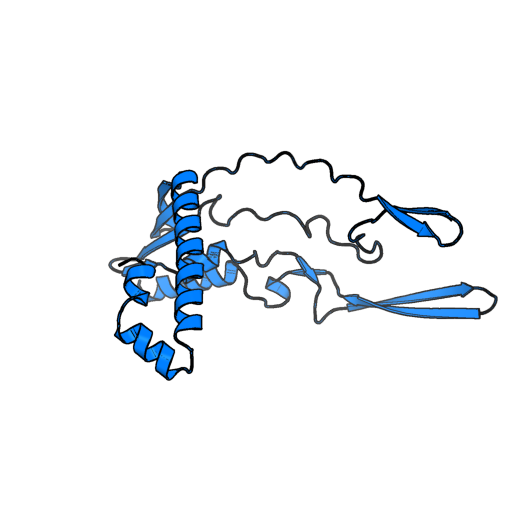73 ? 10.857 23.580 -3.353 1.00 48.41 73 LYS A O 1
ATOM 581 N N . LYS A 1 74 ? 9.915 22.548 -5.123 1.00 53.59 74 LYS A N 1
ATOM 582 C CA . LYS A 1 74 ? 11.094 21.740 -5.437 1.00 53.59 74 LYS A CA 1
ATOM 583 C C . LYS A 1 74 ? 12.211 22.735 -5.727 1.00 53.59 74 LYS A C 1
ATOM 585 O O . LYS A 1 74 ? 12.109 23.484 -6.699 1.00 53.59 74 LYS A O 1
ATOM 590 N N . GLU A 1 75 ? 13.226 22.786 -4.872 1.00 53.06 75 GLU A N 1
ATOM 591 C CA . GLU A 1 75 ? 14.453 23.486 -5.222 1.00 53.06 75 GLU A CA 1
ATOM 592 C C . GLU A 1 75 ? 14.927 22.906 -6.556 1.00 53.06 75 GLU A C 1
ATOM 594 O O . GLU A 1 75 ? 14.885 21.686 -6.764 1.00 53.06 75 GLU A O 1
ATOM 599 N N . LYS A 1 76 ? 15.309 23.776 -7.500 1.00 51.50 76 LYS A N 1
ATOM 600 C CA . LYS A 1 76 ? 15.966 23.322 -8.727 1.00 51.50 76 LYS A CA 1
ATOM 601 C C . LYS A 1 76 ? 17.119 22.421 -8.291 1.00 51.50 76 LYS A C 1
ATOM 603 O O . LYS A 1 76 ? 17.927 22.843 -7.465 1.00 51.50 76 LYS A O 1
ATOM 608 N N . LYS A 1 77 ? 17.162 21.183 -8.805 1.00 55.94 77 LYS A N 1
ATOM 609 C CA . LYS A 1 77 ? 18.294 20.276 -8.576 1.00 55.94 77 LYS A CA 1
ATOM 610 C C . LYS A 1 77 ? 19.568 21.088 -8.836 1.00 55.94 77 LYS A C 1
ATOM 612 O O . LYS A 1 77 ? 19.735 21.584 -9.946 1.00 55.94 77 LYS A O 1
ATOM 617 N N . LYS A 1 78 ? 20.401 21.281 -7.805 1.00 56.00 78 LYS A N 1
ATOM 618 C CA . LYS A 1 78 ? 21.723 21.894 -7.974 1.00 56.00 78 LYS A CA 1
ATOM 619 C C . LYS A 1 78 ? 22.472 21.095 -9.030 1.00 56.00 78 LYS A C 1
ATOM 621 O O . LYS A 1 78 ? 22.383 19.864 -9.024 1.00 56.00 78 LYS A O 1
ATOM 626 N N . ASP A 1 79 ? 23.165 21.796 -9.915 1.00 54.03 79 ASP A N 1
ATOM 627 C CA . ASP A 1 79 ? 23.969 21.158 -10.943 1.00 54.03 79 ASP A CA 1
ATOM 628 C C . ASP A 1 79 ? 25.063 20.342 -10.249 1.00 54.03 79 ASP A C 1
ATOM 630 O O . ASP A 1 79 ? 25.890 20.882 -9.512 1.00 54.03 79 ASP A O 1
ATOM 634 N N . ARG A 1 80 ? 24.980 19.012 -10.345 1.00 59.38 80 ARG A N 1
ATOM 635 C CA . ARG A 1 80 ? 25.893 18.105 -9.643 1.00 59.38 80 ARG A CA 1
ATOM 636 C C . ARG A 1 80 ? 27.117 17.884 -10.517 1.00 59.38 80 ARG A C 1
ATOM 638 O O . ARG A 1 80 ? 27.279 16.816 -11.090 1.00 59.38 80 ARG A O 1
ATOM 645 N N . THR A 1 81 ? 27.956 18.897 -10.661 1.00 65.94 81 THR A N 1
ATOM 646 C CA . THR A 1 81 ? 29.245 18.745 -11.338 1.00 65.94 81 THR A CA 1
ATOM 647 C C . THR A 1 81 ? 30.270 18.240 -10.324 1.00 65.94 81 THR A C 1
ATOM 649 O O . THR A 1 81 ? 30.534 18.901 -9.323 1.00 65.94 81 THR A O 1
ATOM 652 N N . ILE A 1 82 ? 30.808 17.043 -10.547 1.00 71.06 82 ILE A N 1
ATOM 653 C CA . ILE A 1 82 ? 31.924 16.485 -9.781 1.00 71.06 82 ILE A CA 1
ATOM 654 C C . ILE A 1 82 ? 33.208 16.977 -10.438 1.00 71.06 82 ILE A C 1
ATOM 656 O O . ILE A 1 82 ? 33.412 16.768 -11.631 1.00 71.06 82 ILE A O 1
ATOM 660 N N . GLU A 1 83 ? 34.077 17.624 -9.673 1.00 80.31 83 GLU A N 1
ATOM 661 C CA . GLU A 1 83 ? 35.398 18.029 -10.148 1.00 80.31 83 GLU A CA 1
ATOM 662 C C . GLU A 1 83 ? 36.430 16.999 -9.681 1.00 80.31 83 GLU A C 1
ATOM 664 O O . GLU A 1 83 ? 36.622 16.795 -8.483 1.00 80.31 83 GLU A O 1
ATOM 669 N N . ILE A 1 84 ? 37.078 16.327 -10.629 1.00 76.56 84 ILE A N 1
ATOM 670 C CA . ILE A 1 84 ? 38.177 15.397 -10.377 1.00 76.56 84 ILE A CA 1
ATOM 671 C C . ILE A 1 84 ? 39.470 16.114 -10.737 1.00 76.56 84 ILE A C 1
ATOM 673 O O . ILE A 1 84 ? 39.648 16.560 -11.870 1.00 76.56 84 ILE A O 1
ATOM 677 N N . LYS A 1 85 ? 40.374 16.238 -9.766 1.00 82.38 85 LYS A N 1
ATOM 678 C CA . LYS A 1 85 ? 41.705 16.794 -9.999 1.00 82.38 85 LYS A CA 1
ATOM 679 C C . LYS A 1 85 ? 42.653 15.666 -10.389 1.00 82.38 85 LYS A C 1
ATOM 681 O O . LYS A 1 85 ? 42.876 14.750 -9.599 1.00 82.38 85 LYS A O 1
ATOM 686 N N . ASN A 1 86 ? 43.181 15.734 -11.602 1.00 79.00 86 ASN A N 1
ATOM 687 C CA . ASN A 1 86 ? 44.100 14.742 -12.134 1.00 79.00 86 ASN A CA 1
ATOM 688 C C . ASN A 1 86 ? 45.522 14.953 -11.578 1.00 79.00 86 ASN A C 1
ATOM 690 O O . ASN A 1 86 ? 45.865 16.061 -11.146 1.00 79.00 86 ASN A O 1
ATOM 694 N N . PRO A 1 87 ? 46.375 13.913 -11.604 1.00 74.38 87 PRO A N 1
ATOM 695 C CA . PRO A 1 87 ? 47.761 14.000 -11.133 1.00 74.38 87 PRO A CA 1
ATOM 696 C C . PRO A 1 87 ? 48.628 15.013 -11.898 1.00 74.38 87 PRO A C 1
ATOM 698 O O . PRO A 1 87 ? 49.596 15.524 -11.347 1.00 74.38 87 PRO A O 1
ATOM 701 N N . ASP A 1 88 ? 48.270 15.326 -13.144 1.00 77.94 88 ASP A N 1
ATOM 702 C CA . ASP A 1 88 ? 48.927 16.326 -13.998 1.00 77.94 88 ASP A CA 1
ATOM 703 C C . ASP A 1 88 ? 48.510 17.778 -13.677 1.00 77.94 88 ASP A C 1
ATOM 705 O O . ASP A 1 88 ? 48.946 18.722 -14.334 1.00 77.94 88 ASP A O 1
ATOM 709 N N . GLY A 1 89 ? 47.665 17.972 -12.660 1.00 75.12 89 GLY A N 1
ATOM 710 C CA . GLY A 1 89 ? 47.167 19.277 -12.238 1.00 75.12 89 GLY A CA 1
ATOM 711 C C . GLY A 1 89 ? 45.943 19.769 -13.012 1.00 75.12 89 GLY A C 1
ATOM 712 O O . GLY A 1 89 ? 45.393 20.813 -12.651 1.00 75.12 89 GLY A O 1
ATOM 713 N N . THR A 1 90 ? 45.472 19.032 -14.021 1.00 78.94 90 THR A N 1
ATOM 714 C CA . THR A 1 90 ? 44.241 19.367 -14.746 1.00 78.94 90 THR A CA 1
ATOM 715 C C . THR A 1 90 ? 42.998 19.035 -13.915 1.00 78.94 90 THR A C 1
ATOM 717 O O . THR A 1 90 ? 43.017 18.171 -13.036 1.00 78.94 90 THR A O 1
ATOM 720 N N . ILE A 1 91 ? 41.897 19.752 -14.157 1.00 78.81 91 ILE A N 1
ATOM 721 C CA . ILE A 1 91 ? 40.613 19.513 -13.486 1.00 78.81 91 ILE A CA 1
ATOM 722 C C . ILE A 1 91 ? 39.614 19.004 -14.522 1.00 78.81 91 ILE A C 1
ATOM 724 O O . ILE A 1 91 ? 39.215 19.741 -15.424 1.00 78.81 91 ILE A O 1
ATOM 728 N N . THR A 1 92 ? 39.173 17.759 -14.369 1.00 74.38 92 THR A N 1
ATOM 729 C CA . THR A 1 92 ? 38.089 17.175 -15.158 1.00 74.38 92 THR A CA 1
ATOM 730 C C . THR A 1 92 ? 36.768 17.398 -14.437 1.00 74.38 92 THR A C 1
ATOM 732 O O . THR A 1 92 ? 36.554 16.909 -13.330 1.00 74.38 92 THR A O 1
ATOM 735 N N . LYS A 1 93 ? 35.855 18.133 -15.073 1.00 76.94 93 LYS A N 1
ATOM 736 C CA . LYS A 1 93 ? 34.494 18.330 -14.570 1.00 76.94 93 LYS A CA 1
ATOM 737 C C . LYS A 1 93 ? 33.572 17.281 -15.181 1.00 76.94 93 LYS A C 1
ATOM 739 O O . LYS A 1 93 ? 33.390 17.256 -16.393 1.00 76.94 93 LYS A O 1
ATOM 744 N N . ILE A 1 94 ? 32.987 16.427 -14.351 1.00 66.69 94 ILE A N 1
ATOM 745 C CA . ILE A 1 94 ? 32.024 15.405 -14.760 1.00 66.69 94 ILE A CA 1
ATOM 746 C C . ILE A 1 94 ? 30.640 15.839 -14.293 1.00 66.69 94 ILE A C 1
ATOM 748 O O . ILE A 1 94 ? 30.400 16.013 -13.099 1.00 66.69 94 ILE A O 1
ATOM 752 N N . GLN A 1 95 ? 29.703 15.994 -15.225 1.00 63.41 95 GLN A N 1
ATOM 753 C CA . GLN A 1 95 ? 28.294 16.158 -14.880 1.00 63.41 95 GLN A CA 1
ATOM 754 C C . GLN A 1 95 ? 27.801 14.834 -14.276 1.00 63.41 95 GLN A C 1
ATOM 756 O O . GLN A 1 95 ? 27.647 13.844 -14.988 1.00 63.41 95 GLN A O 1
ATOM 761 N N . ALA A 1 96 ? 27.549 14.786 -12.970 1.00 54.69 96 ALA A N 1
ATOM 762 C CA . ALA A 1 96 ? 26.896 13.643 -12.350 1.00 54.69 96 ALA A CA 1
ATOM 763 C C . ALA A 1 96 ? 25.399 13.704 -12.669 1.00 54.69 96 ALA A C 1
ATOM 765 O O . ALA A 1 96 ? 24.580 14.195 -11.883 1.00 54.69 96 ALA A O 1
ATOM 766 N N . SER A 1 97 ? 25.027 13.210 -13.850 1.00 51.19 97 SER A N 1
ATOM 767 C CA . SER A 1 97 ? 23.644 12.873 -14.163 1.00 51.19 97 SER A CA 1
ATOM 768 C C . SER A 1 97 ? 23.233 11.711 -13.257 1.00 51.19 97 SER A C 1
ATOM 770 O O . SER A 1 97 ? 23.520 10.543 -13.496 1.00 51.19 97 SER A O 1
ATOM 772 N N . GLY A 1 98 ? 22.597 12.037 -12.133 1.00 42.75 98 GLY A N 1
ATOM 773 C CA . GLY A 1 98 ? 22.006 11.022 -11.271 1.00 42.75 98 GLY A CA 1
ATOM 774 C C . GLY A 1 98 ? 20.950 10.248 -12.054 1.00 42.75 98 GLY A C 1
ATOM 775 O O . GLY A 1 98 ? 19.926 10.838 -12.390 1.00 42.75 98 GLY A O 1
ATOM 776 N N . GLY A 1 99 ? 21.225 8.967 -12.321 1.00 44.06 99 GLY A N 1
ATOM 777 C CA . GLY A 1 99 ? 20.292 7.983 -12.871 1.00 44.06 99 GLY A CA 1
ATOM 778 C C . GLY A 1 99 ? 19.547 8.484 -14.101 1.00 44.06 99 GLY A C 1
ATOM 779 O O . GLY A 1 99 ? 18.364 8.807 -14.008 1.00 44.06 99 GLY A O 1
ATOM 780 N N . GLY A 1 100 ? 20.233 8.574 -15.242 1.00 42.62 100 GLY A N 1
ATOM 781 C CA . GLY A 1 100 ? 19.527 8.661 -16.516 1.00 42.62 100 GLY A CA 1
ATOM 782 C C . GLY A 1 100 ? 18.596 7.458 -16.632 1.00 42.62 100 GLY A C 1
ATOM 783 O O . GLY A 1 100 ? 19.034 6.326 -16.418 1.00 42.62 100 GLY A O 1
ATOM 784 N N . ASN A 1 101 ? 17.314 7.700 -16.919 1.00 49.09 101 ASN A N 1
ATOM 785 C CA . ASN A 1 101 ? 16.476 6.626 -17.432 1.00 49.09 101 ASN A CA 1
ATOM 786 C C . ASN A 1 101 ? 17.181 6.118 -18.681 1.00 49.09 101 ASN A C 1
ATOM 788 O O . ASN A 1 101 ? 17.530 6.909 -19.549 1.00 49.09 101 ASN A O 1
ATOM 792 N N . ASP A 1 102 ? 17.441 4.823 -18.734 1.00 54.97 102 ASP A N 1
ATOM 793 C CA . ASP A 1 102 ? 17.928 4.216 -19.952 1.00 54.97 102 ASP A CA 1
ATOM 794 C C . ASP A 1 102 ? 16.883 4.453 -21.050 1.00 54.97 102 ASP A C 1
ATOM 796 O O . ASP A 1 102 ? 15.790 3.893 -20.986 1.00 54.97 102 ASP A O 1
ATOM 800 N N . ASP A 1 103 ? 17.197 5.288 -22.043 1.00 56.62 103 ASP A N 1
ATOM 801 C CA . ASP A 1 103 ? 16.297 5.623 -23.155 1.00 56.62 103 ASP A CA 1
ATOM 802 C C . ASP A 1 103 ? 15.850 4.374 -23.945 1.00 56.62 103 ASP A C 1
ATOM 804 O O . ASP A 1 103 ? 14.886 4.419 -24.718 1.00 56.62 103 ASP A O 1
ATOM 808 N N . ARG A 1 104 ? 16.544 3.239 -23.755 1.00 58.31 104 ARG A N 1
ATOM 809 C CA . ARG A 1 104 ? 16.176 1.924 -24.296 1.00 58.31 104 ARG A CA 1
ATOM 810 C C . ARG A 1 104 ? 14.919 1.354 -23.631 1.00 58.31 104 ARG A C 1
ATOM 812 O O . ARG A 1 104 ? 14.204 0.588 -24.275 1.00 58.31 104 ARG A O 1
ATOM 819 N N . VAL A 1 105 ? 14.623 1.727 -22.384 1.00 60.25 105 VAL A N 1
ATOM 820 C CA . VAL A 1 105 ? 13.437 1.298 -21.631 1.00 60.25 105 VAL A CA 1
ATOM 821 C C . VAL A 1 105 ? 12.402 2.417 -21.658 1.00 60.25 105 VAL A C 1
ATOM 823 O O . VAL A 1 105 ? 12.438 3.374 -20.885 1.00 60.25 105 VAL A O 1
ATOM 826 N N . LYS A 1 106 ? 11.441 2.295 -22.575 1.00 70.56 106 LYS A N 1
ATOM 827 C CA . LYS A 1 106 ? 10.325 3.238 -22.667 1.00 70.56 106 LYS A CA 1
ATOM 828 C C . LYS A 1 106 ? 9.291 2.924 -21.592 1.00 70.56 106 LYS A C 1
ATOM 830 O O . LYS A 1 106 ? 8.480 2.008 -21.737 1.00 70.56 106 LYS A O 1
ATOM 835 N N . PHE A 1 107 ? 9.315 3.713 -20.526 1.00 71.00 107 PHE A N 1
ATOM 836 C CA . PHE A 1 107 ? 8.263 3.699 -19.519 1.00 71.00 107 PHE A CA 1
ATOM 837 C C . PHE A 1 107 ? 6.949 4.229 -20.106 1.00 71.00 107 PHE A C 1
ATOM 839 O O . PHE A 1 107 ? 6.975 5.153 -20.928 1.00 71.00 107 PHE A O 1
ATOM 846 N N . PRO A 1 108 ? 5.792 3.685 -19.695 1.00 73.12 108 PRO A N 1
ATOM 847 C CA . PRO A 1 108 ? 4.519 4.277 -20.062 1.00 73.12 108 PRO A CA 1
ATOM 848 C C . PRO A 1 108 ? 4.418 5.711 -19.497 1.00 73.12 108 PRO A C 1
ATOM 850 O O . PRO A 1 108 ? 5.032 6.012 -18.466 1.00 73.12 108 PRO A O 1
ATOM 853 N N . PRO A 1 109 ? 3.664 6.621 -20.147 1.00 74.00 109 PRO A N 1
ATOM 854 C CA . PRO A 1 109 ? 3.603 8.043 -19.775 1.00 74.00 109 PRO A CA 1
ATOM 855 C C . PRO A 1 109 ? 3.192 8.313 -18.319 1.00 74.00 109 PRO A C 1
ATOM 857 O O . PRO A 1 109 ? 3.422 9.395 -17.781 1.00 74.00 109 PRO A O 1
ATOM 860 N N . ASP A 1 110 ? 2.544 7.345 -17.686 1.00 72.12 110 ASP A N 1
ATOM 861 C CA . ASP A 1 110 ? 2.008 7.378 -16.337 1.00 72.12 110 ASP A CA 1
ATOM 862 C C . ASP A 1 110 ? 2.769 6.512 -15.324 1.00 72.12 110 ASP A C 1
ATOM 864 O O . ASP A 1 110 ? 2.377 6.494 -14.160 1.00 72.12 110 ASP A O 1
ATOM 868 N N . ALA A 1 111 ? 3.901 5.905 -15.703 1.00 71.25 111 ALA A N 1
ATOM 869 C CA . ALA A 1 111 ? 4.695 5.012 -14.848 1.00 71.25 111 ALA A CA 1
ATOM 870 C C . ALA A 1 111 ? 5.068 5.595 -13.475 1.00 71.25 111 ALA A C 1
ATOM 872 O O . ALA A 1 111 ? 5.246 4.867 -12.504 1.00 71.25 111 ALA A O 1
ATOM 873 N N . PHE A 1 112 ? 5.198 6.921 -13.401 1.00 73.06 112 PHE A N 1
ATOM 874 C CA . PHE A 1 112 ? 5.598 7.645 -12.195 1.00 73.06 112 PHE A CA 1
ATOM 875 C C . PHE A 1 112 ? 4.557 8.676 -11.755 1.00 73.06 112 PHE A C 1
ATOM 877 O O . PHE A 1 112 ? 4.882 9.609 -11.009 1.00 73.06 112 PHE A O 1
ATOM 884 N N . LYS A 1 113 ? 3.308 8.564 -12.230 1.00 72.69 113 LYS A N 1
ATOM 885 C CA . LYS A 1 113 ? 2.232 9.403 -11.700 1.00 72.69 113 LYS A CA 1
ATOM 886 C C . 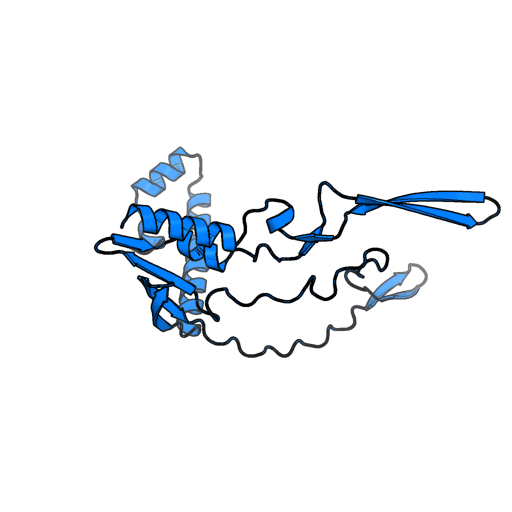LYS A 1 113 ? 2.067 9.077 -10.225 1.00 72.69 113 LYS A C 1
ATOM 888 O O . LYS A 1 113 ? 1.861 7.935 -9.836 1.00 72.69 113 LYS A O 1
ATOM 893 N N . LYS A 1 114 ? 2.195 10.112 -9.398 1.00 68.62 114 LYS A N 1
ATOM 894 C CA . LYS A 1 114 ? 1.990 9.980 -7.964 1.00 68.62 114 LYS A CA 1
ATOM 895 C C . LYS A 1 114 ? 0.519 9.671 -7.721 1.00 68.62 114 LYS A C 1
ATOM 897 O O . LYS A 1 114 ? -0.333 10.466 -8.108 1.00 68.62 114 LYS A O 1
ATOM 902 N N . GLU A 1 115 ? 0.251 8.541 -7.086 1.00 69.75 115 GLU A N 1
ATOM 903 C CA . GLU A 1 115 ? -1.100 8.196 -6.669 1.00 69.75 115 GLU A CA 1
ATOM 904 C C . GLU A 1 115 ? -1.538 9.058 -5.488 1.00 69.75 115 GLU A C 1
ATOM 906 O O . GLU A 1 115 ? -0.760 9.335 -4.565 1.00 69.75 115 GLU A O 1
ATOM 911 N N . ASP A 1 116 ? -2.802 9.469 -5.525 1.00 66.62 116 ASP A N 1
ATOM 912 C CA . ASP A 1 116 ? -3.458 10.057 -4.370 1.00 66.62 116 ASP A CA 1
ATOM 913 C C . ASP A 1 116 ? -3.746 8.978 -3.324 1.00 66.62 116 ASP A C 1
ATOM 915 O O . ASP A 1 116 ? -3.922 7.795 -3.632 1.00 66.62 116 ASP A O 1
ATOM 919 N N . LEU A 1 117 ? -3.806 9.398 -2.058 1.00 67.62 117 LEU A N 1
ATOM 920 C CA . LEU A 1 117 ? -4.260 8.518 -0.988 1.00 67.62 117 LEU A CA 1
ATOM 921 C C . LEU A 1 117 ? -5.682 8.032 -1.305 1.00 67.62 117 LEU A C 1
ATOM 923 O O . LEU A 1 117 ? -6.523 8.838 -1.716 1.00 67.62 117 LEU A O 1
ATOM 927 N N . PRO A 1 118 ? -5.991 6.758 -1.035 1.00 62.78 118 PRO A N 1
ATOM 928 C CA . PRO A 1 118 ? -7.183 6.112 -1.576 1.00 62.78 118 PRO A CA 1
ATOM 929 C C . PRO A 1 118 ? -8.521 6.649 -1.096 1.00 62.78 118 PRO A C 1
ATOM 931 O O . PRO A 1 118 ? -9.547 6.368 -1.704 1.00 62.78 118 PRO A O 1
ATOM 934 N N . ILE A 1 119 ? -8.528 7.430 -0.018 1.00 73.50 119 ILE A N 1
ATOM 935 C CA . ILE A 1 119 ? -9.753 7.970 0.567 1.00 73.50 119 ILE A CA 1
ATOM 936 C C . ILE A 1 119 ? -9.668 9.494 0.588 1.00 73.50 119 ILE A C 1
ATOM 938 O O . ILE A 1 119 ? -9.753 10.140 1.630 1.00 73.50 119 ILE A O 1
ATOM 942 N N . GLY A 1 120 ? -9.407 10.075 -0.586 1.00 71.38 120 GLY A N 1
ATOM 943 C CA . GLY A 1 120 ? -9.404 11.525 -0.787 1.00 71.38 120 GLY A CA 1
ATOM 944 C C . GLY A 1 120 ? -8.425 12.263 0.128 1.00 71.38 120 GLY A C 1
ATOM 945 O O . GLY A 1 120 ? -8.769 13.300 0.688 1.00 71.38 120 GLY A O 1
ATOM 946 N N . GLY A 1 121 ? -7.229 11.706 0.342 1.00 75.62 121 GLY A N 1
ATOM 947 C CA . GLY A 1 121 ? -6.234 12.314 1.237 1.00 75.62 121 GLY A CA 1
ATOM 948 C C . GLY A 1 121 ? -6.356 11.933 2.717 1.00 75.62 121 GLY A C 1
ATOM 949 O O . GLY A 1 121 ? -5.538 12.385 3.518 1.00 75.62 121 GLY A O 1
ATOM 950 N N . LYS A 1 122 ? -7.347 11.117 3.095 1.00 83.38 122 LYS A N 1
ATOM 951 C CA . LYS A 1 122 ? -7.623 10.730 4.487 1.00 83.38 122 LYS A CA 1
ATOM 952 C C . LYS A 1 122 ? -7.091 9.335 4.808 1.00 83.38 122 LYS A C 1
ATOM 954 O O . LYS A 1 122 ? -6.947 8.502 3.913 1.00 83.38 122 LYS A O 1
ATOM 959 N N . ILE A 1 123 ? -6.834 9.085 6.092 1.00 87.25 123 ILE A N 1
ATOM 960 C CA . ILE A 1 123 ? -6.429 7.780 6.631 1.00 87.25 123 ILE A CA 1
ATOM 961 C C . ILE A 1 123 ? -7.584 7.192 7.446 1.00 87.25 123 ILE A C 1
ATOM 963 O O . ILE A 1 123 ? -7.944 7.738 8.479 1.00 87.25 123 ILE A O 1
ATOM 967 N N . LEU A 1 124 ? -8.152 6.079 7.009 1.00 90.38 124 LEU A N 1
ATOM 968 C CA . LEU A 1 124 ? -9.142 5.273 7.709 1.00 90.38 124 LEU A CA 1
ATOM 969 C C . LEU A 1 124 ? -8.531 4.652 8.966 1.00 90.38 124 LEU A C 1
ATOM 971 O O . LEU A 1 124 ? -7.516 3.964 8.904 1.00 90.38 124 LEU A O 1
ATOM 975 N N . GLN A 1 125 ? -9.162 4.911 10.105 1.00 90.69 125 GLN A N 1
ATOM 976 C CA . GLN A 1 125 ? -8.703 4.458 11.420 1.00 90.69 125 GLN A CA 1
ATOM 977 C C . GLN A 1 125 ? -9.602 3.380 12.011 1.00 90.69 125 GLN A C 1
ATOM 979 O O . GLN A 1 125 ? -9.113 2.463 12.672 1.00 90.69 125 GLN A O 1
ATOM 984 N N . ALA A 1 126 ? -10.910 3.489 11.781 1.00 93.56 126 ALA A N 1
ATOM 985 C CA . ALA A 1 126 ? -11.872 2.522 12.281 1.00 93.56 126 ALA A CA 1
ATOM 986 C C . ALA A 1 126 ? -13.123 2.450 11.404 1.00 93.56 126 ALA A C 1
ATOM 988 O O . ALA A 1 126 ? -13.537 3.452 10.819 1.00 93.56 126 ALA A O 1
ATOM 989 N N . ILE A 1 127 ? -13.742 1.271 11.365 1.00 95.12 127 ILE A N 1
ATOM 990 C CA . ILE A 1 127 ? -15.039 1.002 10.740 1.00 95.12 127 ILE A CA 1
ATOM 991 C C . ILE A 1 127 ? -15.930 0.345 11.792 1.00 95.12 127 ILE A C 1
ATOM 993 O O . ILE A 1 127 ? -15.521 -0.628 12.428 1.00 95.12 127 ILE A O 1
ATOM 997 N N . GLN A 1 128 ? -17.149 0.845 11.960 1.00 94.56 128 GLN A N 1
ATOM 998 C CA . GLN A 1 128 ? -18.158 0.203 12.792 1.00 94.56 128 GLN A CA 1
ATOM 999 C C . GLN A 1 128 ? -19.078 -0.664 11.932 1.00 94.56 128 GLN A C 1
ATOM 1001 O O . GLN A 1 128 ? -19.677 -0.193 10.964 1.00 94.56 128 GLN A O 1
ATOM 1006 N N . VAL A 1 129 ? -19.241 -1.924 12.329 1.00 94.75 129 VAL A N 1
ATOM 1007 C CA . VAL A 1 129 ? -20.180 -2.869 11.718 1.00 94.75 129 VAL A CA 1
ATOM 1008 C C . VAL A 1 129 ? -21.061 -3.431 12.824 1.00 94.75 129 VAL A C 1
ATOM 1010 O O . VAL A 1 129 ? -20.602 -4.219 13.649 1.00 94.75 129 VAL A O 1
ATOM 1013 N N . LYS A 1 130 ? -22.330 -3.007 12.871 1.00 91.38 130 LYS A N 1
ATOM 1014 C CA . LYS A 1 130 ? -23.243 -3.298 13.991 1.00 91.38 130 LYS A CA 1
ATOM 1015 C C . LYS A 1 130 ? -22.587 -2.939 15.341 1.00 91.38 130 LYS A C 1
ATOM 1017 O O . LYS A 1 130 ? -22.299 -1.769 15.595 1.00 91.38 130 LYS A O 1
ATOM 1022 N N . ASN A 1 131 ? -22.323 -3.953 16.166 1.00 92.31 131 ASN A N 1
ATOM 1023 C CA . ASN A 1 131 ? -21.732 -3.842 17.498 1.00 92.31 131 ASN A CA 1
ATOM 1024 C C . ASN A 1 131 ? -20.212 -4.087 17.497 1.00 92.31 131 ASN A C 1
ATOM 1026 O O . ASN A 1 131 ? -19.591 -4.060 18.555 1.00 92.31 131 ASN A O 1
ATOM 1030 N N . PHE A 1 132 ? -19.615 -4.350 16.333 1.00 93.25 132 PHE A N 1
ATOM 1031 C CA . PHE A 1 132 ? -18.193 -4.628 16.180 1.00 93.25 132 PHE A CA 1
ATOM 1032 C C . PHE A 1 132 ? -17.443 -3.409 15.646 1.00 93.25 132 PHE A C 1
ATOM 1034 O O . PHE A 1 132 ? -17.965 -2.626 14.847 1.00 93.25 132 PHE A O 1
ATOM 1041 N N . LEU A 1 133 ? -16.186 -3.289 16.067 1.00 92.88 133 LEU A N 1
ATOM 1042 C CA . LEU A 1 133 ? -15.255 -2.276 15.596 1.00 92.88 133 LEU A CA 1
ATOM 1043 C C . LEU A 1 133 ? -14.081 -2.962 14.898 1.00 92.88 133 LEU A C 1
ATOM 1045 O O . LEU A 1 133 ? -13.356 -3.739 15.515 1.00 92.88 133 LEU A O 1
ATOM 1049 N N . ILE A 1 134 ? -13.870 -2.641 13.626 1.00 92.38 134 ILE A N 1
ATOM 1050 C CA . ILE A 1 134 ? -12.660 -3.009 12.892 1.00 92.38 134 ILE A CA 1
ATOM 1051 C C . ILE A 1 134 ? -11.713 -1.819 12.988 1.00 92.38 134 ILE A C 1
ATOM 1053 O O . ILE A 1 134 ? -12.097 -0.697 12.665 1.00 92.38 134 ILE A O 1
ATOM 1057 N N . SER A 1 135 ? -10.486 -2.044 13.449 1.00 91.75 135 SER A N 1
ATOM 1058 C CA . SER A 1 135 ? -9.466 -1.002 13.593 1.00 91.75 135 SER A CA 1
ATOM 1059 C C . SER A 1 135 ? -8.058 -1.593 13.480 1.00 91.75 135 SER A C 1
ATOM 1061 O O . SER A 1 135 ? -7.889 -2.812 13.410 1.00 91.75 135 SER A O 1
ATOM 1063 N N . GLY A 1 136 ? -7.039 -0.734 13.462 1.00 85.56 136 GLY A N 1
ATOM 1064 C CA . GLY A 1 136 ? -5.640 -1.150 13.558 1.00 85.56 136 GLY A CA 1
ATOM 1065 C C . GLY A 1 136 ? -4.957 -1.405 12.215 1.00 85.56 136 GLY A C 1
ATOM 1066 O O . GLY A 1 136 ? -5.331 -0.841 11.187 1.00 85.56 136 GLY A O 1
ATOM 1067 N N . GLY A 1 137 ? -3.909 -2.238 12.244 1.00 84.12 137 GLY A N 1
ATOM 1068 C CA . GLY A 1 137 ? -2.928 -2.363 11.158 1.00 84.12 137 GLY A CA 1
ATOM 1069 C C . GLY A 1 137 ? -3.524 -2.688 9.791 1.00 84.12 137 GLY A C 1
ATOM 1070 O O . GLY A 1 137 ? -3.059 -2.146 8.795 1.00 84.12 137 GLY A O 1
ATOM 1071 N N . LEU A 1 138 ? -4.593 -3.486 9.740 1.00 86.44 138 LEU A N 1
ATOM 1072 C CA . LEU A 1 138 ? -5.273 -3.812 8.487 1.00 86.44 138 LEU A CA 1
ATOM 1073 C C . LEU A 1 138 ? -5.804 -2.564 7.762 1.00 86.44 138 LEU A C 1
ATOM 1075 O O . LEU A 1 138 ? -5.599 -2.413 6.559 1.00 86.44 138 LEU A O 1
ATOM 1079 N N . LEU A 1 139 ? -6.455 -1.652 8.489 1.00 90.31 139 LEU A N 1
ATOM 1080 C CA . LEU A 1 139 ? -6.980 -0.421 7.894 1.00 90.31 139 LEU A CA 1
ATOM 1081 C C . LEU A 1 139 ? -5.843 0.519 7.490 1.00 90.31 139 LEU A C 1
ATOM 1083 O O . LEU A 1 139 ? -5.909 1.144 6.437 1.00 90.31 139 LEU A O 1
ATOM 1087 N N . THR A 1 140 ? -4.759 0.560 8.269 1.00 82.88 140 THR A N 1
ATOM 1088 C CA . THR A 1 140 ? -3.550 1.313 7.910 1.00 82.88 140 THR A CA 1
ATOM 1089 C C . THR A 1 140 ? -2.918 0.790 6.617 1.00 82.88 140 THR A C 1
ATOM 1091 O O . THR A 1 140 ? -2.518 1.592 5.772 1.00 82.88 140 THR A O 1
ATOM 1094 N N . SER A 1 141 ? -2.876 -0.532 6.414 1.00 86.69 141 SER A N 1
ATOM 1095 C CA . SER A 1 141 ? -2.325 -1.150 5.200 1.00 86.69 141 SER A CA 1
ATOM 1096 C C . SER A 1 141 ? -3.031 -0.682 3.929 1.00 86.69 141 SER A C 1
ATOM 1098 O O . SER A 1 141 ? -2.366 -0.492 2.914 1.00 86.69 141 SER A O 1
ATOM 1100 N N . LEU A 1 142 ? -4.337 -0.393 3.991 1.00 89.56 142 LEU A N 1
ATOM 1101 C CA . LEU A 1 142 ? -5.087 0.179 2.867 1.00 89.56 142 LEU A CA 1
ATOM 1102 C C . LEU A 1 142 ? -4.482 1.512 2.387 1.00 89.56 142 LEU A C 1
ATOM 1104 O O . LEU A 1 142 ? -4.473 1.797 1.195 1.00 89.56 142 LEU A O 1
ATOM 1108 N N . HIS A 1 143 ? -3.936 2.322 3.298 1.00 82.69 143 HIS A N 1
ATOM 1109 C CA . HIS A 1 143 ? -3.312 3.610 2.970 1.00 82.69 143 HIS A CA 1
ATOM 1110 C C . HIS A 1 143 ? -1.866 3.497 2.518 1.00 82.69 143 HIS A C 1
ATOM 1112 O O . HIS A 1 143 ? -1.390 4.354 1.773 1.00 82.69 143 HIS A O 1
ATOM 1118 N N . CYS A 1 144 ? -1.159 2.480 2.998 1.00 82.56 144 CYS A N 1
ATOM 1119 C CA . CYS A 1 144 ? 0.243 2.265 2.670 1.00 82.56 144 CYS A CA 1
ATOM 1120 C C . CYS A 1 144 ? 0.421 1.503 1.355 1.00 82.56 144 CYS A C 1
ATOM 1122 O O . CYS A 1 144 ? 1.465 1.637 0.719 1.00 82.56 144 CYS A O 1
ATOM 1124 N N . ALA A 1 145 ? -0.578 0.721 0.946 1.00 88.31 145 ALA A N 1
ATOM 1125 C CA . ALA A 1 145 ? -0.487 -0.079 -0.258 1.00 88.31 145 ALA A CA 1
ATOM 1126 C C . ALA A 1 145 ? -0.619 0.766 -1.540 1.00 88.31 145 ALA A C 1
ATOM 1128 O O . ALA A 1 145 ? -1.486 1.653 -1.632 1.00 88.31 145 ALA A O 1
ATOM 1129 N N . PRO A 1 146 ? 0.218 0.491 -2.554 1.00 88.12 146 PRO A N 1
ATOM 1130 C CA . PRO A 1 146 ? 0.043 1.041 -3.895 1.00 88.12 146 PRO A CA 1
ATOM 1131 C C . PRO A 1 146 ? -1.215 0.471 -4.566 1.00 88.12 146 PRO A C 1
ATOM 1133 O O . PRO A 1 146 ? -1.652 -0.630 -4.228 1.00 88.12 146 PRO A O 1
ATOM 1136 N N . SER A 1 147 ? -1.799 1.201 -5.520 1.00 89.00 147 SER A N 1
ATOM 1137 C CA . SER A 1 147 ? -2.845 0.634 -6.379 1.00 89.00 147 SER A CA 1
ATOM 1138 C C . SER A 1 147 ? -2.278 -0.511 -7.215 1.00 89.00 147 SER A C 1
ATOM 1140 O O . SER A 1 147 ? -1.113 -0.497 -7.616 1.00 89.00 147 SER A O 1
ATOM 1142 N N . GLY A 1 148 ? -3.128 -1.472 -7.553 1.00 89.19 148 GLY A N 1
ATOM 1143 C CA . GLY A 1 148 ? -2.842 -2.539 -8.505 1.00 89.19 148 GLY A CA 1
ATOM 1144 C C . GLY A 1 148 ? -2.436 -2.019 -9.888 1.00 89.19 148 GLY A C 1
ATOM 1145 O O . GLY A 1 148 ? -1.736 -2.703 -10.635 1.00 89.19 148 GLY A O 1
ATOM 1146 N N . LYS A 1 149 ? -2.801 -0.771 -10.205 1.00 88.62 149 LYS A N 1
ATOM 1147 C CA . LYS A 1 149 ? -2.426 -0.071 -11.441 1.00 88.62 149 LYS A CA 1
ATOM 1148 C C . LYS A 1 149 ? -1.019 0.513 -11.412 1.00 88.62 149 LYS A C 1
ATOM 1150 O O . LYS A 1 149 ? -0.557 0.976 -12.456 1.00 88.62 149 LYS A O 1
ATOM 1155 N N . LEU A 1 150 ? -0.346 0.518 -10.259 1.00 87.50 150 LEU A N 1
ATOM 1156 C CA . LEU A 1 150 ? 1.014 1.023 -10.169 1.00 87.50 150 LEU A CA 1
ATOM 1157 C C . LEU A 1 150 ? 1.901 0.238 -11.135 1.00 87.50 150 LEU A C 1
ATOM 1159 O O . LEU A 1 150 ? 1.903 -0.996 -11.151 1.00 87.50 150 LEU A O 1
ATOM 1163 N N . PHE A 1 151 ? 2.638 0.986 -11.950 1.00 87.94 151 PHE A N 1
ATOM 1164 C CA . PHE A 1 151 ? 3.536 0.424 -12.939 1.00 87.94 151 PHE A CA 1
ATOM 1165 C C . PHE A 1 151 ? 4.606 -0.453 -12.283 1.00 87.94 151 PHE A C 1
ATOM 1167 O O . PHE A 1 151 ? 5.249 -0.062 -11.306 1.00 87.94 151 PHE A O 1
ATOM 1174 N N . CYS A 1 152 ? 4.846 -1.607 -12.893 1.00 86.75 152 CYS A N 1
ATOM 1175 C CA . CYS A 1 152 ? 6.010 -2.437 -12.634 1.00 86.75 152 CYS A CA 1
ATOM 1176 C C . CYS A 1 152 ? 6.498 -3.072 -13.942 1.00 86.75 152 CYS A C 1
ATOM 1178 O O . CYS A 1 152 ? 5.826 -3.029 -14.973 1.00 86.75 152 CYS A O 1
ATOM 1180 N N . GLN A 1 153 ? 7.694 -3.649 -13.914 1.00 88.06 153 GLN A N 1
ATOM 1181 C CA . GLN A 1 153 ? 8.165 -4.505 -14.998 1.00 88.06 153 GLN A CA 1
ATOM 1182 C C . GLN A 1 153 ? 7.680 -5.932 -14.757 1.00 88.06 153 GLN A C 1
ATOM 1184 O O . GLN A 1 153 ? 7.664 -6.389 -13.615 1.00 88.06 153 GLN A O 1
ATOM 1189 N N . SER A 1 154 ? 7.296 -6.624 -15.827 1.00 88.38 154 SER A N 1
ATOM 1190 C CA . SER A 1 154 ? 6.903 -8.024 -15.737 1.00 88.38 154 SER A CA 1
ATOM 1191 C C . SER A 1 154 ? 8.094 -8.891 -15.356 1.00 88.38 154 SER A C 1
ATOM 1193 O O . SER A 1 154 ? 9.191 -8.723 -15.894 1.00 88.38 154 SER A O 1
ATOM 1195 N N . LEU A 1 155 ? 7.866 -9.844 -14.452 1.00 81.75 155 LEU A N 1
ATOM 1196 C CA . LEU A 1 155 ? 8.870 -10.854 -14.107 1.00 81.75 155 LEU A CA 1
ATOM 1197 C C . LEU A 1 155 ? 8.818 -12.072 -15.032 1.00 81.75 155 LEU A C 1
ATOM 1199 O O . LEU A 1 155 ? 9.750 -12.873 -15.049 1.00 81.75 155 LEU A O 1
ATOM 1203 N N . THR A 1 156 ? 7.728 -12.225 -15.783 1.00 86.38 156 THR A N 1
ATOM 1204 C CA . THR A 1 156 ? 7.456 -13.420 -16.593 1.00 86.38 156 THR A CA 1
ATOM 1205 C C . THR A 1 156 ? 7.453 -13.142 -18.090 1.00 86.38 156 THR A C 1
ATOM 1207 O O . THR A 1 156 ? 7.630 -14.066 -18.880 1.00 86.38 156 THR A O 1
ATOM 1210 N N . GLN A 1 157 ? 7.293 -11.880 -18.496 1.00 90.38 157 GLN A N 1
ATOM 1211 C CA . GLN A 1 157 ? 7.221 -11.488 -19.898 1.00 90.38 157 GLN A CA 1
ATOM 1212 C C . GLN A 1 157 ? 8.369 -10.552 -20.270 1.00 90.38 157 GLN A C 1
ATOM 1214 O O . GLN A 1 157 ? 8.584 -9.513 -19.642 1.00 90.38 157 GLN A O 1
ATOM 1219 N N . PHE A 1 158 ? 9.085 -10.894 -21.336 1.00 90.25 158 PHE A N 1
ATOM 1220 C CA . PHE A 1 158 ? 10.206 -10.114 -21.845 1.00 90.25 158 PHE A CA 1
ATOM 1221 C C . PHE A 1 158 ? 10.257 -10.150 -23.372 1.00 90.25 158 PHE A C 1
ATOM 1223 O O . PHE A 1 158 ? 9.829 -11.111 -24.007 1.00 90.25 158 PHE A O 1
ATOM 1230 N N . ASN A 1 159 ? 10.828 -9.098 -23.948 1.00 87.00 159 ASN A N 1
ATOM 1231 C CA . ASN A 1 159 ? 11.205 -9.031 -25.350 1.00 87.00 159 ASN A CA 1
ATOM 1232 C C . ASN A 1 159 ? 12.715 -9.189 -25.483 1.00 87.00 159 ASN A C 1
ATOM 1234 O O . ASN A 1 159 ? 13.479 -8.657 -24.677 1.00 87.00 159 ASN A O 1
ATOM 1238 N N . THR A 1 160 ? 13.150 -9.844 -26.553 1.00 87.62 160 THR A N 1
ATOM 1239 C CA . THR A 1 160 ? 14.561 -9.862 -26.941 1.00 87.62 160 THR A CA 1
ATOM 1240 C C . THR A 1 160 ? 14.789 -8.861 -28.066 1.00 87.62 160 THR A C 1
ATOM 1242 O O . THR A 1 160 ? 14.115 -8.901 -29.093 1.00 87.62 160 THR A O 1
ATOM 1245 N N . ILE A 1 161 ? 15.744 -7.955 -27.879 1.00 85.19 161 ILE A N 1
ATOM 1246 C CA . ILE A 1 161 ? 16.187 -6.999 -28.892 1.00 85.19 161 ILE A CA 1
ATOM 1247 C C . ILE A 1 161 ? 17.583 -7.421 -29.333 1.00 85.19 161 ILE A C 1
ATOM 1249 O O . ILE A 1 161 ? 18.505 -7.437 -28.523 1.00 85.19 161 ILE A O 1
ATOM 1253 N N . THR A 1 162 ? 17.745 -7.726 -30.616 1.00 87.00 162 THR A N 1
ATOM 1254 C CA . THR A 1 162 ? 19.061 -7.990 -31.205 1.00 87.00 162 THR A CA 1
ATOM 1255 C C . THR A 1 162 ? 19.579 -6.712 -31.845 1.00 87.00 162 THR A C 1
ATOM 1257 O O . THR A 1 162 ? 18.899 -6.118 -32.684 1.00 87.00 162 THR A O 1
ATOM 1260 N N . LYS A 1 163 ? 20.774 -6.274 -31.454 1.00 84.12 163 LYS A N 1
ATOM 1261 C CA . LYS A 1 163 ? 21.479 -5.158 -32.085 1.00 84.12 163 LYS A CA 1
ATOM 1262 C C . LYS A 1 163 ? 22.759 -5.666 -32.712 1.00 84.12 163 LYS A C 1
ATOM 1264 O O . LYS A 1 163 ? 23.500 -6.409 -32.086 1.00 84.12 163 LYS A O 1
ATOM 1269 N N . VAL A 1 164 ? 23.005 -5.235 -33.941 1.00 86.81 164 VAL A N 1
ATOM 1270 C CA . VAL A 1 164 ? 24.249 -5.525 -34.644 1.00 86.81 164 VAL A CA 1
ATOM 1271 C C . VAL A 1 164 ? 25.001 -4.216 -34.806 1.00 86.81 164 VAL A C 1
ATOM 1273 O O . VAL A 1 164 ? 24.491 -3.279 -35.424 1.00 86.81 164 VAL A O 1
ATOM 1276 N N . THR A 1 165 ? 26.191 -4.138 -34.230 1.00 87.56 165 THR A N 1
ATOM 1277 C CA . THR A 1 165 ? 27.095 -2.995 -34.351 1.00 87.56 165 THR A CA 1
ATOM 1278 C C . THR A 1 165 ? 28.368 -3.438 -35.055 1.00 87.56 165 THR A C 1
ATOM 1280 O O . THR A 1 165 ? 28.851 -4.552 -34.870 1.00 87.56 165 THR A O 1
ATOM 1283 N N . HIS A 1 166 ? 28.891 -2.569 -35.915 1.00 84.00 166 HIS A N 1
ATOM 1284 C CA . HIS A 1 166 ? 30.134 -2.817 -36.633 1.00 84.00 166 HIS A CA 1
ATOM 1285 C C . HIS A 1 166 ? 31.133 -1.758 -36.189 1.00 84.00 166 HIS A C 1
ATOM 1287 O O . HIS A 1 166 ? 30.892 -0.570 -36.403 1.00 84.00 166 HIS A O 1
ATOM 1293 N N . ASP A 1 167 ? 32.220 -2.185 -35.555 1.00 83.62 167 ASP A N 1
ATOM 1294 C CA . ASP A 1 167 ? 33.284 -1.300 -35.085 1.00 83.62 167 ASP A CA 1
ATOM 1295 C C . ASP A 1 167 ? 34.648 -1.965 -35.292 1.00 83.62 167 ASP A C 1
ATOM 1297 O O . ASP A 1 167 ? 34.810 -3.168 -35.079 1.00 83.62 167 ASP A O 1
ATOM 1301 N N . GLY A 1 168 ? 35.622 -1.201 -35.786 1.00 78.38 168 GLY A N 1
ATOM 1302 C CA . GLY A 1 168 ? 36.976 -1.692 -36.066 1.00 78.38 168 GLY A CA 1
ATOM 1303 C C . GLY A 1 168 ? 37.062 -2.895 -37.021 1.00 78.38 168 GLY A C 1
ATOM 1304 O O . GLY A 1 168 ? 38.010 -3.669 -36.932 1.00 78.38 168 GLY A O 1
ATOM 1305 N N . GLY A 1 169 ? 36.077 -3.098 -37.906 1.00 84.31 169 GLY A N 1
ATOM 1306 C CA . GLY A 1 169 ? 36.008 -4.267 -38.799 1.00 84.31 169 GLY A CA 1
ATOM 1307 C C . GLY A 1 169 ? 35.494 -5.552 -38.136 1.00 84.31 169 GLY A C 1
ATOM 1308 O O . GLY A 1 169 ? 35.413 -6.588 -38.794 1.00 84.31 169 GLY A O 1
ATOM 1309 N N . MET A 1 170 ? 35.110 -5.493 -36.859 1.00 75.00 170 MET A N 1
ATOM 1310 C CA . MET A 1 170 ? 34.441 -6.574 -36.142 1.00 75.00 170 MET A CA 1
ATOM 1311 C C . MET A 1 170 ? 32.932 -6.326 -36.080 1.00 75.00 170 MET A C 1
ATOM 1313 O O . MET A 1 170 ? 32.470 -5.187 -36.004 1.00 75.00 170 MET A O 1
ATOM 1317 N N . THR A 1 171 ? 32.162 -7.413 -36.131 1.00 88.69 171 THR A N 1
ATOM 1318 C CA . THR A 1 171 ? 30.705 -7.386 -35.954 1.00 88.69 171 THR A CA 1
ATOM 1319 C C . THR A 1 171 ? 30.378 -7.845 -34.542 1.00 88.69 171 THR A C 1
ATOM 1321 O O . THR A 1 171 ? 30.711 -8.967 -34.165 1.00 88.69 171 THR A O 1
ATOM 1324 N N . PHE A 1 172 ? 29.711 -6.993 -33.778 1.00 86.69 172 PHE A N 1
ATOM 1325 C CA . PHE A 1 172 ? 29.198 -7.300 -32.452 1.00 86.69 172 PHE A CA 1
ATOM 1326 C C . PHE A 1 172 ? 27.691 -7.516 -32.551 1.00 86.69 172 PHE A C 1
ATOM 1328 O O . PHE A 1 172 ? 26.976 -6.720 -33.162 1.00 86.69 172 PHE A O 1
ATOM 1335 N N . ILE A 1 173 ? 27.214 -8.617 -31.975 1.00 88.75 173 ILE A N 1
ATOM 1336 C CA . ILE A 1 173 ? 25.792 -8.954 -31.919 1.00 88.75 173 ILE A CA 1
ATOM 1337 C C . ILE A 1 173 ? 25.391 -8.975 -30.449 1.00 88.75 173 ILE A C 1
ATOM 1339 O O . ILE A 1 173 ? 25.724 -9.904 -29.717 1.00 88.75 173 ILE A O 1
ATOM 1343 N N . ASP A 1 174 ? 24.666 -7.945 -30.031 1.00 84.88 174 ASP A N 1
ATOM 1344 C CA . ASP A 1 174 ? 24.150 -7.813 -28.677 1.00 84.88 174 ASP A CA 1
ATOM 1345 C C . ASP A 1 174 ? 22.708 -8.319 -28.618 1.00 84.88 174 ASP A C 1
ATOM 1347 O O . ASP A 1 174 ? 21.820 -7.787 -29.292 1.00 84.88 174 ASP A O 1
ATOM 1351 N N . HIS A 1 175 ? 22.453 -9.310 -27.765 1.00 84.94 175 HIS A N 1
ATOM 1352 C CA . HIS A 1 175 ? 21.102 -9.742 -27.413 1.00 84.94 175 HIS A CA 1
ATOM 1353 C C . HIS A 1 175 ? 20.697 -9.133 -26.071 1.00 84.94 175 HIS A C 1
ATOM 1355 O O . HIS A 1 175 ? 21.258 -9.449 -25.025 1.00 84.94 175 HIS A O 1
ATOM 1361 N N . LEU A 1 176 ? 19.701 -8.256 -26.099 1.00 82.44 176 LEU A N 1
ATOM 1362 C CA . LEU A 1 176 ? 19.185 -7.555 -24.930 1.00 82.44 176 LEU A CA 1
ATOM 1363 C C . LEU A 1 176 ? 17.846 -8.172 -24.532 1.00 82.44 176 LEU A C 1
ATOM 1365 O O . LEU A 1 176 ? 16.915 -8.182 -25.335 1.00 82.44 176 LEU A O 1
ATOM 1369 N N . ILE A 1 177 ? 17.729 -8.648 -23.294 1.00 83.88 177 ILE A N 1
ATOM 1370 C CA . ILE A 1 177 ? 16.455 -9.091 -22.719 1.00 83.88 177 ILE A CA 1
ATOM 1371 C C . ILE A 1 177 ? 15.845 -7.904 -21.978 1.00 83.88 177 ILE A C 1
ATOM 1373 O O . ILE A 1 177 ? 16.438 -7.385 -21.034 1.00 83.88 177 ILE A O 1
ATOM 1377 N N . VAL A 1 178 ? 14.673 -7.459 -22.423 1.00 84.25 178 VAL A N 1
ATOM 1378 C CA . VAL A 1 178 ? 13.975 -6.298 -21.868 1.00 84.25 178 VAL A CA 1
ATOM 1379 C C . VAL A 1 178 ? 12.624 -6.751 -21.320 1.00 84.25 178 VAL A C 1
ATOM 1381 O O . VAL A 1 178 ? 11.793 -7.219 -22.102 1.00 84.25 178 VAL A O 1
ATOM 1384 N N . PRO A 1 179 ? 12.371 -6.627 -20.007 1.00 85.44 179 PRO A N 1
ATOM 1385 C CA . PRO A 1 179 ? 11.085 -6.997 -19.435 1.00 85.44 179 PRO A CA 1
ATOM 1386 C C . PRO A 1 179 ? 9.973 -6.095 -19.977 1.00 85.44 179 PRO A C 1
ATOM 1388 O O . PRO A 1 179 ? 10.179 -4.903 -20.231 1.00 85.44 179 PRO A O 1
ATOM 1391 N N . LEU A 1 180 ? 8.786 -6.667 -20.163 1.00 88.81 180 LEU A N 1
ATOM 1392 C CA . LEU A 1 180 ? 7.622 -5.913 -20.609 1.00 88.81 180 LEU A CA 1
ATOM 1393 C C . LEU A 1 180 ? 7.079 -5.020 -19.494 1.00 88.81 180 LEU A C 1
ATOM 1395 O O . LEU A 1 180 ? 7.206 -5.311 -18.307 1.00 88.81 180 LEU A O 1
ATOM 1399 N N . ASN A 1 181 ? 6.426 -3.932 -19.892 1.00 88.81 181 ASN A N 1
ATOM 1400 C CA . ASN A 1 181 ? 5.697 -3.072 -18.971 1.00 88.81 181 ASN A CA 1
ATOM 1401 C C . ASN A 1 181 ? 4.437 -3.794 -18.461 1.00 88.81 181 ASN A C 1
ATOM 1403 O O . ASN A 1 181 ? 3.657 -4.309 -19.262 1.00 88.81 181 ASN A O 1
ATOM 1407 N N . SER A 1 182 ? 4.217 -3.780 -17.149 1.00 91.19 182 SER A N 1
ATOM 1408 C CA . SER A 1 182 ? 3.086 -4.416 -16.468 1.00 91.19 182 SER A CA 1
ATOM 1409 C C . SER A 1 182 ? 2.584 -3.545 -15.304 1.00 91.19 182 SER A C 1
ATOM 1411 O O . SER A 1 182 ? 2.899 -2.352 -15.218 1.00 91.19 182 SER A O 1
ATOM 1413 N N . CYS A 1 183 ? 1.756 -4.115 -14.430 1.00 90.50 183 CYS A N 1
ATOM 1414 C CA . CYS A 1 183 ? 1.298 -3.477 -13.199 1.00 90.50 183 CYS A CA 1
ATOM 1415 C C . CYS A 1 183 ? 1.159 -4.491 -12.060 1.00 90.50 183 CYS A C 1
ATOM 1417 O O . CYS A 1 183 ? 1.098 -5.700 -12.299 1.00 90.50 183 CYS A O 1
ATOM 1419 N N . LEU A 1 184 ? 1.107 -3.992 -10.823 1.00 91.06 184 LEU A N 1
ATOM 1420 C CA . LEU A 1 184 ? 1.104 -4.836 -9.627 1.00 91.06 184 LEU A CA 1
ATOM 1421 C C . LEU A 1 184 ? -0.006 -5.893 -9.633 1.00 91.06 184 LEU A C 1
ATOM 1423 O O . LEU A 1 184 ? 0.260 -7.048 -9.319 1.00 91.06 184 LEU A O 1
ATOM 1427 N N . GLU A 1 185 ? -1.212 -5.510 -10.050 1.00 91.69 185 GLU A N 1
ATOM 1428 C CA . GLU A 1 185 ? -2.366 -6.409 -10.172 1.00 91.69 185 GLU A CA 1
ATOM 1429 C C . GLU A 1 185 ? -2.099 -7.563 -11.148 1.00 91.69 185 GLU A C 1
ATOM 1431 O O . GLU A 1 185 ? -2.344 -8.721 -10.827 1.00 91.69 185 GLU A O 1
ATOM 1436 N N . LYS A 1 186 ? -1.543 -7.268 -12.331 1.00 92.06 186 LYS A N 1
ATOM 1437 C CA . LYS A 1 186 ? -1.278 -8.282 -13.366 1.00 92.06 186 LYS A CA 1
ATOM 1438 C C . LYS A 1 186 ? -0.191 -9.268 -12.967 1.00 92.06 186 LYS A C 1
ATOM 1440 O O . LYS A 1 186 ? -0.256 -10.430 -13.350 1.00 92.06 186 LYS A O 1
ATOM 1445 N N . GLU A 1 187 ? 0.804 -8.799 -12.224 1.00 93.06 187 GLU A N 1
ATOM 1446 C CA . GLU A 1 187 ? 1.892 -9.641 -11.726 1.00 93.06 187 GLU A CA 1
ATOM 1447 C C . GLU A 1 187 ? 1.532 -10.345 -10.402 1.00 93.06 187 GLU A C 1
ATOM 1449 O O . GLU A 1 187 ? 2.359 -11.072 -9.856 1.00 93.06 187 GLU A O 1
ATOM 1454 N N . GLY A 1 188 ? 0.310 -10.160 -9.883 1.00 90.88 188 GLY A N 1
ATOM 1455 C CA . GLY A 1 188 ? -0.175 -10.840 -8.677 1.00 90.88 188 GLY A CA 1
ATOM 1456 C C . GLY A 1 188 ? 0.448 -10.334 -7.375 1.00 90.88 188 GLY A C 1
ATOM 1457 O O . GLY A 1 188 ? 0.528 -11.075 -6.395 1.00 90.88 188 GLY A O 1
ATOM 1458 N N . TYR A 1 189 ? 0.925 -9.088 -7.348 1.00 90.75 189 TYR A N 1
ATOM 1459 C CA . TYR A 1 189 ? 1.392 -8.465 -6.115 1.00 90.75 189 TYR A CA 1
ATOM 1460 C C . TYR A 1 189 ? 0.222 -7.967 -5.278 1.00 90.75 189 TYR A C 1
ATOM 1462 O O . TYR A 1 189 ? -0.716 -7.353 -5.796 1.00 90.75 189 TYR A O 1
ATOM 1470 N N . MET A 1 190 ? 0.371 -8.122 -3.959 1.00 90.44 190 MET A N 1
ATOM 1471 C CA . MET A 1 190 ? -0.554 -7.546 -2.995 1.00 90.44 190 MET A CA 1
ATOM 1472 C C . MET A 1 190 ? -0.690 -6.044 -3.231 1.00 90.44 190 MET A C 1
ATOM 1474 O O . MET A 1 190 ? 0.285 -5.288 -3.176 1.00 90.44 190 MET A O 1
ATOM 1478 N N . ASN A 1 191 ? -1.921 -5.628 -3.490 1.00 92.50 191 ASN A N 1
ATOM 1479 C CA . ASN A 1 191 ? -2.252 -4.265 -3.858 1.00 92.50 191 ASN A CA 1
ATOM 1480 C C . ASN A 1 191 ? -3.399 -3.729 -3.003 1.00 92.50 191 ASN A C 1
ATOM 1482 O O . ASN A 1 191 ? -4.004 -4.423 -2.181 1.00 92.50 191 ASN A O 1
ATOM 1486 N N . ARG A 1 192 ? -3.656 -2.437 -3.153 1.00 92.06 192 ARG A N 1
ATOM 1487 C CA . ARG A 1 192 ? -4.658 -1.737 -2.366 1.00 92.06 192 ARG A CA 1
ATOM 1488 C C . ARG A 1 192 ? -6.065 -2.298 -2.558 1.00 92.06 192 ARG A C 1
ATOM 1490 O O . ARG A 1 192 ? -6.793 -2.421 -1.579 1.00 92.06 192 ARG A O 1
ATOM 1497 N N . GLU A 1 193 ? -6.440 -2.603 -3.791 1.00 92.81 193 GLU A N 1
ATOM 1498 C CA . GLU A 1 193 ? -7.757 -3.116 -4.152 1.00 92.81 193 GLU A CA 1
ATOM 1499 C C . GLU A 1 193 ? -7.998 -4.493 -3.513 1.00 92.81 193 GLU A C 1
ATOM 1501 O O . GLU A 1 193 ? -9.072 -4.731 -2.963 1.00 92.81 193 GLU A O 1
ATOM 1506 N N . GLU A 1 194 ? -6.978 -5.354 -3.464 1.00 94.25 194 GLU A N 1
ATOM 1507 C CA . GLU A 1 194 ? -7.031 -6.623 -2.725 1.00 94.25 194 GLU A CA 1
ATOM 1508 C C . GLU A 1 194 ? -7.191 -6.430 -1.211 1.00 94.25 194 GLU A C 1
ATOM 1510 O O . GLU A 1 194 ? -7.948 -7.158 -0.567 1.00 94.25 194 GLU A O 1
ATOM 1515 N N . ILE A 1 195 ? -6.517 -5.438 -0.617 1.00 93.56 195 ILE A N 1
ATOM 1516 C CA . ILE A 1 195 ? -6.693 -5.114 0.809 1.00 93.56 195 ILE A CA 1
ATOM 1517 C C . ILE A 1 195 ? -8.107 -4.600 1.076 1.00 93.56 195 ILE A C 1
ATOM 1519 O O . ILE A 1 195 ? -8.716 -4.966 2.083 1.00 93.56 195 ILE A O 1
ATOM 1523 N N . GLU A 1 196 ? -8.635 -3.757 0.189 1.00 93.88 196 GLU A N 1
ATOM 1524 C CA . GLU A 1 196 ? -10.007 -3.264 0.276 1.00 93.88 196 GLU A CA 1
ATOM 1525 C C . GLU A 1 196 ? -11.008 -4.424 0.230 1.00 93.88 196 GLU A C 1
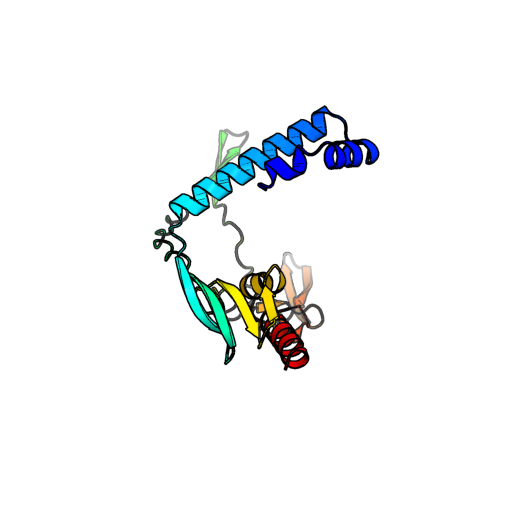ATOM 1527 O O . GLU A 1 196 ? -11.886 -4.508 1.090 1.00 93.88 196 GLU A O 1
ATOM 1532 N N . ASP A 1 197 ? -10.835 -5.356 -0.711 1.00 94.88 197 ASP A N 1
ATOM 1533 C CA . ASP A 1 197 ? -11.650 -6.568 -0.820 1.00 94.88 197 ASP A CA 1
ATOM 1534 C C . ASP A 1 197 ? -11.548 -7.442 0.439 1.00 94.88 197 ASP A C 1
ATOM 1536 O O . ASP A 1 197 ? -12.558 -7.912 0.964 1.00 94.88 197 ASP A O 1
ATOM 1540 N N . MET A 1 198 ? -10.348 -7.593 1.005 1.00 94.31 198 MET A N 1
ATOM 1541 C CA . MET A 1 198 ? -10.145 -8.324 2.256 1.00 94.31 198 MET A CA 1
ATOM 1542 C C . MET A 1 198 ? -10.900 -7.683 3.431 1.00 94.31 198 MET A C 1
ATOM 1544 O O . MET A 1 198 ? -11.537 -8.391 4.215 1.00 94.31 198 MET A O 1
ATOM 1548 N N . ILE A 1 199 ? -10.890 -6.351 3.540 1.00 94.50 199 ILE A N 1
ATOM 1549 C CA . ILE A 1 199 ? -11.671 -5.619 4.550 1.00 94.50 199 ILE A CA 1
ATOM 1550 C C . ILE A 1 199 ? -13.170 -5.851 4.332 1.00 94.50 199 ILE A C 1
ATOM 1552 O O . ILE A 1 199 ? -13.888 -6.149 5.287 1.00 94.50 199 ILE A O 1
ATOM 1556 N N . LEU A 1 200 ? -13.655 -5.753 3.092 1.00 95.06 200 LEU A N 1
ATOM 1557 C CA . LEU A 1 200 ? -15.067 -5.968 2.762 1.00 95.06 200 LEU A CA 1
ATOM 1558 C C . LEU A 1 200 ? -15.522 -7.403 3.064 1.00 95.06 200 LEU A C 1
ATOM 1560 O O . LEU A 1 200 ? -16.610 -7.590 3.611 1.00 95.06 200 LEU A O 1
ATOM 1564 N N . LYS A 1 201 ? -14.677 -8.404 2.797 1.00 95.31 201 LYS A N 1
ATOM 1565 C CA . LYS A 1 201 ? -14.917 -9.802 3.182 1.00 95.31 201 LYS A CA 1
ATOM 1566 C C . LYS A 1 201 ? -15.047 -9.952 4.693 1.00 95.31 201 LYS A C 1
ATOM 1568 O O . LYS A 1 201 ? -16.013 -10.557 5.148 1.00 95.31 201 LYS A O 1
ATOM 1573 N N . ILE A 1 202 ? -14.156 -9.352 5.482 1.00 93.31 202 ILE A N 1
ATOM 1574 C CA . ILE A 1 202 ? -14.265 -9.380 6.951 1.00 93.31 202 ILE A CA 1
ATOM 1575 C C . ILE A 1 202 ? -15.571 -8.734 7.411 1.00 93.31 202 ILE A C 1
ATOM 1577 O O . ILE A 1 202 ? -16.271 -9.301 8.243 1.00 93.31 202 ILE A O 1
ATOM 1581 N N . ILE A 1 203 ? -15.933 -7.582 6.845 1.00 94.75 203 ILE A N 1
ATOM 1582 C CA . ILE A 1 203 ? -17.196 -6.916 7.170 1.00 94.75 203 ILE A CA 1
ATOM 1583 C C . ILE A 1 203 ? -18.388 -7.833 6.875 1.00 94.75 203 ILE A C 1
ATOM 1585 O O . ILE A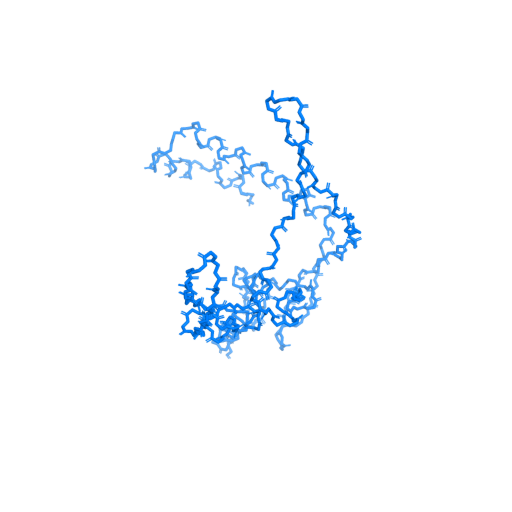 1 203 ? -19.298 -7.914 7.695 1.00 94.75 203 ILE A O 1
ATOM 1589 N N . SER A 1 204 ? -18.376 -8.550 5.747 1.00 94.69 204 SER A N 1
ATOM 1590 C CA . SER A 1 204 ? -19.462 -9.467 5.378 1.00 94.69 204 SER A CA 1
ATOM 1591 C C . SER A 1 204 ? -19.664 -10.608 6.378 1.00 94.69 204 SER A C 1
ATOM 1593 O O . SER A 1 204 ? -20.791 -11.049 6.562 1.00 94.69 204 SER A O 1
ATOM 1595 N N . LEU A 1 205 ? -18.604 -11.032 7.075 1.00 93.31 205 LEU A N 1
ATOM 1596 C CA . LEU A 1 205 ? -18.674 -12.051 8.129 1.00 93.31 205 LEU A CA 1
ATOM 1597 C C . LEU A 1 205 ? -19.268 -11.520 9.445 1.00 93.31 205 LEU A C 1
ATOM 1599 O O . LEU A 1 205 ? -19.581 -12.306 10.334 1.00 93.31 205 LEU A O 1
ATOM 1603 N N . LEU A 1 206 ? -19.387 -10.197 9.592 1.00 90.06 206 LEU A N 1
ATOM 1604 C CA . LEU A 1 206 ? -19.950 -9.521 10.768 1.00 90.06 206 LEU A CA 1
ATOM 1605 C C . LEU A 1 206 ? -21.396 -9.034 10.536 1.00 90.06 206 LEU A C 1
ATOM 1607 O O . LEU A 1 206 ? -22.038 -8.513 11.461 1.00 90.06 206 LEU A O 1
ATOM 1611 N N . LEU A 1 207 ? -21.897 -9.164 9.301 1.00 83.50 207 LEU A N 1
ATOM 1612 C CA . LEU A 1 207 ? -23.295 -8.930 8.923 1.00 83.50 207 LEU A CA 1
ATOM 1613 C C . LEU A 1 207 ? -24.198 -10.107 9.290 1.00 83.50 207 LEU A C 1
ATOM 1615 O O . LEU A 1 207 ? -25.414 -9.836 9.418 1.00 83.50 207 LEU A O 1
#

Radius of gyration: 26.34 Å; chains: 1; bounding box: 72×39×74 Å

pLDDT: mean 77.32, std 13.54, range [42.62, 95.31]

Secondary structure (DSSP, 8-state):
--HHHHHTSHHHHHHHHHTT--HHHHHHHHHHHHHHHHHHHHHHHHTT-EEEEEEETTEEEEEEE---------PPPP--EEEEEPTTS-EEEEE--TT---TTS---TTTTPPPPPTBTTEEEEEEEETTEEEESHHHHHHHHSPPTTSEEEEEEEEEEEEEEEEETTEEEEEEEEEEEEEETTTTT---HHHHHHHHHHHHHTT-